Protein AF-A0A3D3JWG2-F1 (afdb_monomer_lite)

Foldseek 3Di:
DDDDDDDDDPPPDDDPVVVVVVVLVVVLVVLCPDPLNVVLVVCVVVVVLVSSLVSLVVSCVVRVLNLVSLQSNLCSCVPPVVPLVSNLVSLVVNLPHPDHDPNVVSVVVNVVSVVVVVVVVCVVPPHPPPPPPPPPPPPDDPDDPPDPPPFPWDKDFDAPPDALLNVCCVPVVGSVCSVVQCVQCVVVPVDRRDDDGRDITTDGDDDDD

Structure (mmCIF, N/CA/C/O backbone):
data_AF-A0A3D3JWG2-F1
#
_entry.id   AF-A0A3D3JWG2-F1
#
loop_
_atom_site.group_PDB
_atom_site.id
_atom_site.type_symbol
_atom_site.label_atom_id
_atom_site.label_alt_id
_atom_site.label_comp_id
_atom_site.label_asym_id
_atom_site.label_entity_id
_atom_site.label_seq_id
_atom_site.pdbx_PDB_ins_code
_atom_site.Cartn_x
_atom_site.Cartn_y
_atom_site.Cartn_z
_atom_site.occupancy
_atom_site.B_iso_or_equiv
_atom_site.auth_seq_id
_atom_site.auth_comp_id
_atom_site.auth_asym_id
_atom_site.auth_atom_id
_atom_site.pdbx_PDB_model_num
ATOM 1 N N . MET A 1 1 ? 67.128 1.083 -30.433 1.00 42.81 1 MET A N 1
ATOM 2 C CA . MET A 1 1 ? 67.430 0.529 -29.088 1.00 42.81 1 MET A CA 1
ATOM 3 C C . MET A 1 1 ? 66.899 1.544 -28.078 1.00 42.81 1 MET A C 1
ATOM 5 O O . MET A 1 1 ? 67.321 2.679 -28.170 1.00 42.81 1 MET A O 1
ATOM 9 N N . LYS A 1 2 ? 65.947 1.297 -27.179 1.00 36.75 2 LYS A N 1
ATOM 10 C CA . LYS A 1 2 ? 65.409 0.071 -26.581 1.00 36.75 2 LYS A CA 1
ATOM 11 C C . LYS A 1 2 ? 63.883 0.211 -26.446 1.00 36.75 2 LYS A C 1
ATOM 13 O O . LYS A 1 2 ? 63.381 1.277 -26.116 1.00 36.75 2 LYS A O 1
ATOM 18 N N . THR A 1 3 ? 63.193 -0.880 -26.733 1.00 41.47 3 THR A N 1
ATOM 19 C CA . THR A 1 3 ? 61.764 -1.131 -26.539 1.00 41.47 3 THR A CA 1
ATOM 20 C C . THR A 1 3 ? 61.453 -1.347 -25.057 1.00 41.47 3 THR A C 1
ATOM 22 O O . THR A 1 3 ? 62.126 -2.165 -24.428 1.00 41.47 3 THR A O 1
ATOM 25 N N . THR A 1 4 ? 60.410 -0.705 -24.527 1.00 46.31 4 THR A N 1
ATOM 26 C CA . THR A 1 4 ? 59.841 -1.057 -23.216 1.00 46.31 4 THR A CA 1
ATOM 27 C C . THR A 1 4 ? 58.396 -1.501 -23.409 1.00 46.31 4 THR A C 1
ATOM 29 O O . THR A 1 4 ? 57.561 -0.774 -23.936 1.00 46.31 4 THR A O 1
ATOM 32 N N . VAL A 1 5 ? 58.163 -2.753 -23.032 1.00 43.22 5 VAL A N 1
ATOM 33 C CA . VAL A 1 5 ? 56.943 -3.544 -23.192 1.00 43.22 5 VAL A CA 1
ATOM 34 C C . VAL A 1 5 ? 55.915 -3.124 -22.138 1.00 43.22 5 VAL A C 1
ATOM 36 O O . VAL A 1 5 ? 56.177 -3.261 -20.945 1.00 43.22 5 VAL A O 1
ATOM 39 N N . PHE A 1 6 ? 54.740 -2.653 -22.563 1.00 40.03 6 PHE A N 1
ATOM 40 C CA . PHE A 1 6 ? 53.582 -2.474 -21.684 1.00 40.03 6 PHE A CA 1
ATOM 41 C C . PHE A 1 6 ? 52.935 -3.849 -21.472 1.00 40.03 6 PHE A C 1
ATOM 43 O O . PHE A 1 6 ? 52.306 -4.403 -22.374 1.00 40.03 6 PHE A O 1
ATOM 50 N N . ARG A 1 7 ? 53.155 -4.453 -20.300 1.00 45.00 7 ARG A N 1
ATOM 51 C CA . ARG A 1 7 ? 52.468 -5.687 -19.909 1.00 45.00 7 ARG A CA 1
ATOM 52 C C . ARG A 1 7 ? 51.029 -5.350 -19.537 1.00 45.00 7 ARG A C 1
ATOM 54 O O . ARG A 1 7 ? 50.778 -4.717 -18.517 1.00 45.00 7 ARG A O 1
ATOM 61 N N . ALA A 1 8 ? 50.107 -5.803 -20.378 1.00 46.34 8 ALA A N 1
ATOM 62 C CA . ALA A 1 8 ? 48.692 -5.897 -20.080 1.00 46.34 8 ALA A CA 1
ATOM 63 C C . ALA A 1 8 ? 48.478 -6.753 -18.820 1.00 46.34 8 ALA A C 1
ATOM 65 O O . ALA A 1 8 ? 48.770 -7.948 -18.823 1.00 46.34 8 ALA A O 1
ATOM 66 N N . PHE A 1 9 ? 47.953 -6.147 -17.756 1.00 42.47 9 PHE A N 1
ATOM 67 C CA . PHE A 1 9 ? 47.277 -6.878 -16.690 1.00 42.47 9 PHE A CA 1
ATOM 68 C C . PHE A 1 9 ? 45.780 -6.849 -16.997 1.00 42.47 9 PHE A C 1
ATOM 70 O O . PHE A 1 9 ? 45.074 -5.891 -16.704 1.00 42.47 9 PHE A O 1
ATOM 77 N N . CYS A 1 10 ? 45.319 -7.909 -17.658 1.00 43.12 10 CYS A N 1
ATOM 78 C CA . CYS A 1 10 ? 43.908 -8.235 -17.796 1.00 43.12 10 CYS A CA 1
ATOM 79 C C . CYS A 1 10 ? 43.434 -8.807 -16.452 1.00 43.12 10 CYS A C 1
ATOM 81 O O . CYS A 1 10 ? 43.497 -10.013 -16.229 1.00 43.12 10 CYS A O 1
ATOM 83 N N . THR A 1 11 ? 42.980 -7.957 -15.533 1.00 49.09 11 THR A N 1
ATOM 84 C CA . THR A 1 11 ? 42.168 -8.407 -14.395 1.00 49.09 11 THR A CA 1
ATOM 85 C C . THR A 1 11 ? 40.720 -8.512 -14.859 1.00 49.09 11 THR A C 1
ATOM 87 O O . THR A 1 11 ? 39.886 -7.651 -14.590 1.00 49.09 11 THR A O 1
ATOM 90 N N . VAL A 1 12 ? 40.429 -9.570 -15.612 1.00 53.53 12 VAL A N 1
ATOM 91 C CA . VAL A 1 12 ? 39.061 -10.031 -15.855 1.00 53.53 12 VAL A CA 1
ATOM 92 C C . VAL A 1 12 ? 38.595 -10.704 -14.569 1.00 53.53 12 VAL A C 1
ATOM 94 O O . VAL A 1 12 ? 38.845 -11.887 -14.381 1.00 53.53 12 VAL A O 1
ATOM 97 N N . SER A 1 13 ? 38.011 -9.944 -13.641 1.00 54.69 13 SER A N 1
ATOM 98 C CA . SER A 1 13 ? 37.234 -10.461 -12.498 1.00 54.69 13 SER A CA 1
ATOM 99 C C . SER A 1 13 ? 36.530 -9.310 -11.769 1.00 54.69 13 SER A C 1
ATOM 101 O O . SER A 1 13 ? 36.900 -8.983 -10.649 1.00 54.69 13 SER A O 1
ATOM 103 N N . LEU A 1 14 ? 35.556 -8.650 -12.416 1.00 50.97 14 LEU A N 1
ATOM 104 C CA . LEU A 1 14 ? 34.582 -7.765 -11.740 1.00 50.97 14 LEU A CA 1
ATOM 105 C C . LEU A 1 14 ? 33.397 -7.354 -12.644 1.00 50.97 14 LEU A C 1
ATOM 107 O O . LEU A 1 14 ? 32.930 -6.226 -12.591 1.00 50.97 14 LEU A O 1
ATOM 111 N N . PHE A 1 15 ? 32.889 -8.262 -13.489 1.00 47.59 15 PHE A N 1
ATOM 112 C CA . PHE A 1 15 ? 31.729 -7.973 -14.358 1.00 47.59 15 PHE A CA 1
ATOM 113 C C . PHE A 1 15 ? 30.439 -8.724 -13.994 1.00 47.59 15 PHE A C 1
ATOM 115 O O . PHE A 1 15 ? 29.443 -8.565 -14.689 1.00 47.59 15 PHE A O 1
ATOM 122 N N . LEU A 1 16 ? 30.401 -9.495 -12.898 1.00 45.12 16 LEU A N 1
ATOM 123 C CA . LEU A 1 16 ? 29.157 -10.161 -12.473 1.00 45.12 16 LEU A CA 1
ATOM 124 C C . LEU A 1 16 ? 28.314 -9.355 -11.472 1.00 45.12 16 LEU A C 1
ATOM 126 O O . LEU A 1 16 ? 27.118 -9.605 -11.367 1.00 45.12 16 LEU A O 1
ATOM 130 N N . SER A 1 17 ? 28.876 -8.361 -10.777 1.00 46.03 17 SER A N 1
ATOM 131 C CA . SER A 1 17 ? 28.089 -7.481 -9.895 1.00 46.03 17 SER A CA 1
ATOM 132 C C . SER A 1 17 ? 27.452 -6.305 -10.641 1.00 46.03 17 SER A C 1
ATOM 134 O O . SER A 1 17 ? 26.380 -5.846 -10.255 1.00 46.03 17 SER A O 1
ATOM 136 N N . TRP A 1 18 ? 28.068 -5.836 -11.732 1.00 42.97 18 TRP A N 1
ATOM 137 C CA . TRP A 1 18 ? 27.546 -4.695 -12.487 1.00 42.97 18 TRP A CA 1
ATOM 138 C C . TRP A 1 18 ? 26.359 -5.073 -13.370 1.00 42.97 18 TRP A C 1
ATOM 140 O O . TRP A 1 18 ? 25.410 -4.305 -13.444 1.00 42.97 18 TRP A O 1
ATOM 150 N N . ALA A 1 19 ? 26.363 -6.287 -13.931 1.00 45.66 19 ALA A N 1
ATOM 151 C CA . ALA A 1 19 ? 25.243 -6.810 -14.706 1.00 45.66 19 ALA A CA 1
ATOM 152 C C . ALA A 1 19 ? 23.965 -6.913 -13.862 1.00 45.66 19 ALA A C 1
ATOM 154 O O . ALA A 1 19 ? 22.908 -6.509 -14.319 1.00 45.66 19 ALA A O 1
ATOM 155 N N . CYS A 1 20 ? 24.066 -7.379 -12.612 1.00 50.69 20 CYS A N 1
ATOM 156 C CA . CYS A 1 20 ? 22.910 -7.516 -11.724 1.00 50.69 20 CYS A CA 1
ATOM 157 C C . CYS A 1 20 ? 22.375 -6.150 -11.254 1.00 50.69 20 CYS A C 1
ATOM 159 O O . CYS A 1 20 ? 21.165 -5.965 -11.149 1.00 50.69 20 CYS A O 1
ATOM 161 N N . ASN A 1 21 ? 23.267 -5.175 -11.023 1.00 49.91 21 ASN A N 1
ATOM 162 C CA . ASN A 1 21 ? 22.866 -3.823 -10.630 1.00 49.91 21 ASN A CA 1
ATOM 163 C C . ASN A 1 21 ? 22.231 -3.051 -11.802 1.00 49.91 21 ASN A C 1
ATOM 165 O O . ASN A 1 21 ? 21.197 -2.421 -11.619 1.00 49.91 21 ASN A O 1
ATOM 169 N N . SER A 1 22 ? 22.788 -3.162 -13.017 1.00 58.69 22 SER A N 1
ATOM 170 C CA . SER A 1 22 ? 22.209 -2.544 -14.217 1.00 58.69 22 SER A CA 1
ATOM 171 C C . SER A 1 22 ? 20.868 -3.165 -14.612 1.00 58.69 22 SER A C 1
ATOM 173 O O . SER A 1 22 ? 19.976 -2.443 -15.050 1.00 58.69 22 SER A O 1
ATOM 175 N N . ASP A 1 23 ? 20.706 -4.484 -14.435 1.00 58.12 23 ASP A N 1
ATOM 176 C CA . ASP A 1 23 ? 19.438 -5.173 -14.711 1.00 58.12 23 ASP A CA 1
ATOM 177 C C . ASP A 1 23 ? 18.350 -4.756 -13.714 1.00 58.12 23 ASP A C 1
ATOM 179 O O . ASP A 1 23 ? 17.212 -4.534 -14.114 1.00 58.12 23 ASP A O 1
ATOM 183 N N . ARG A 1 24 ? 18.689 -4.598 -12.422 1.00 57.12 24 ARG A N 1
ATOM 184 C CA . ARG A 1 24 ? 17.745 -4.105 -11.402 1.00 57.12 24 ARG A CA 1
ATOM 185 C C . ARG A 1 24 ? 17.259 -2.697 -11.708 1.00 57.12 24 ARG A C 1
ATOM 187 O O . ARG A 1 24 ? 16.054 -2.491 -11.758 1.00 57.12 24 ARG A O 1
ATOM 194 N N . THR A 1 25 ? 18.175 -1.766 -11.977 1.00 60.53 25 THR A N 1
ATOM 195 C CA . THR A 1 25 ? 17.811 -0.380 -12.317 1.00 60.53 25 THR A CA 1
ATOM 196 C C . THR A 1 25 ? 17.016 -0.287 -13.619 1.00 60.53 25 THR A C 1
ATOM 198 O O . THR A 1 25 ? 16.172 0.588 -13.769 1.00 60.53 25 THR A O 1
ATOM 201 N N . ALA A 1 26 ? 17.264 -1.192 -14.571 1.00 59.56 26 ALA A N 1
ATOM 202 C CA . ALA A 1 26 ? 16.505 -1.247 -15.817 1.00 59.56 26 ALA A CA 1
ATOM 203 C C . ALA A 1 26 ? 15.092 -1.822 -15.614 1.00 59.56 26 ALA A C 1
ATOM 205 O O . ALA A 1 26 ? 14.158 -1.390 -16.288 1.00 59.56 26 ALA A O 1
ATOM 206 N N . ARG A 1 27 ? 14.916 -2.777 -14.687 1.00 58.97 27 ARG A N 1
ATOM 207 C CA . ARG A 1 27 ? 13.597 -3.326 -14.328 1.00 58.97 27 ARG A CA 1
ATOM 208 C C . ARG A 1 27 ? 12.734 -2.309 -13.585 1.00 58.97 27 ARG A C 1
ATOM 210 O O . ARG A 1 27 ? 11.576 -2.157 -13.954 1.00 58.97 27 ARG A O 1
ATOM 217 N N . THR A 1 28 ? 13.285 -1.583 -12.609 1.00 61.78 28 THR A N 1
ATOM 218 C CA . THR A 1 28 ? 12.543 -0.520 -11.903 1.00 61.78 28 THR A CA 1
ATOM 219 C C . THR A 1 28 ? 12.131 0.599 -12.853 1.00 61.78 28 THR A C 1
ATOM 221 O O . THR A 1 28 ? 10.949 0.918 -12.917 1.00 61.78 28 THR A O 1
ATOM 224 N N . ALA A 1 29 ? 13.054 1.081 -13.694 1.00 61.16 29 ALA A N 1
ATOM 225 C CA . ALA A 1 29 ? 12.743 2.085 -14.713 1.00 61.16 29 ALA A CA 1
ATOM 226 C C . ALA A 1 29 ? 11.612 1.627 -15.653 1.00 61.16 29 ALA A C 1
ATOM 228 O O . ALA A 1 29 ? 10.678 2.373 -15.919 1.00 61.16 29 ALA A O 1
ATOM 229 N N . ARG A 1 30 ? 11.628 0.359 -16.089 1.00 62.56 30 ARG A N 1
ATOM 230 C CA . ARG A 1 30 ? 10.564 -0.191 -16.941 1.00 62.56 30 ARG A CA 1
ATOM 231 C C . ARG A 1 30 ? 9.210 -0.305 -16.227 1.00 62.56 30 ARG A C 1
ATOM 233 O O . ARG A 1 30 ? 8.180 -0.156 -16.877 1.00 62.56 30 ARG A O 1
ATOM 240 N N . ASN A 1 31 ? 9.197 -0.586 -14.924 1.00 64.19 31 ASN A N 1
ATOM 241 C CA . ASN A 1 31 ? 7.963 -0.649 -14.130 1.00 64.19 31 ASN A CA 1
ATOM 242 C C . ASN A 1 31 ? 7.373 0.749 -13.872 1.00 64.19 31 ASN A C 1
ATOM 244 O O . ASN A 1 31 ? 6.161 0.878 -13.685 1.00 64.19 31 ASN A O 1
ATOM 248 N N . GLU A 1 32 ? 8.226 1.775 -13.875 1.00 70.50 32 GLU A N 1
ATOM 249 C CA . GLU A 1 32 ? 7.891 3.192 -13.697 1.00 70.50 32 GLU A CA 1
ATOM 250 C C . GLU A 1 32 ? 7.503 3.891 -15.015 1.00 70.50 32 GLU A C 1
ATOM 252 O O . GLU A 1 32 ? 6.794 4.896 -14.979 1.00 70.50 32 GLU A O 1
ATOM 257 N N . ASP A 1 33 ? 7.868 3.321 -16.172 1.00 75.38 33 ASP A N 1
ATOM 258 C CA . ASP A 1 33 ? 7.469 3.750 -17.525 1.00 75.38 33 ASP A CA 1
ATOM 259 C C . ASP A 1 33 ? 5.981 3.442 -17.826 1.00 75.38 33 ASP A C 1
ATOM 261 O O . ASP A 1 33 ? 5.619 2.811 -18.825 1.00 75.38 33 ASP A O 1
ATOM 265 N N . ASN A 1 34 ? 5.083 3.881 -16.944 1.00 79.12 34 ASN A N 1
ATOM 266 C CA . ASN A 1 34 ? 3.638 3.733 -17.069 1.00 79.12 34 ASN A CA 1
ATOM 267 C C . ASN A 1 34 ? 2.967 5.113 -17.160 1.00 79.12 34 ASN A C 1
ATOM 269 O O . ASN A 1 34 ? 3.221 5.994 -16.340 1.00 79.12 34 ASN A O 1
ATOM 273 N N . ALA A 1 35 ? 2.054 5.291 -18.122 1.00 86.81 35 ALA A N 1
ATOM 274 C CA . ALA A 1 35 ? 1.305 6.536 -18.313 1.00 86.81 35 ALA A CA 1
ATOM 275 C C . ALA A 1 35 ? 0.578 7.003 -17.038 1.00 86.81 35 ALA A C 1
ATOM 277 O O . ALA A 1 35 ? 0.498 8.202 -16.776 1.00 86.81 35 ALA A O 1
ATOM 278 N N . TYR A 1 36 ? 0.095 6.065 -16.218 1.00 90.06 36 TYR A N 1
ATOM 279 C CA . TYR A 1 36 ? -0.564 6.380 -14.951 1.00 90.06 36 TYR A CA 1
ATOM 280 C C . TYR A 1 36 ? 0.405 6.905 -13.886 1.00 90.06 36 TYR A C 1
ATOM 282 O O . TYR A 1 36 ? 0.003 7.710 -13.052 1.00 90.06 36 TYR A O 1
ATOM 290 N N . PHE A 1 37 ? 1.680 6.503 -13.928 1.00 90.12 37 PHE A N 1
ATOM 291 C CA . PHE A 1 37 ? 2.703 7.041 -13.033 1.00 90.12 37 PHE A CA 1
ATOM 292 C C . PHE A 1 37 ? 2.965 8.517 -13.348 1.00 90.12 37 PHE A C 1
ATOM 294 O O . PHE A 1 37 ? 2.914 9.360 -12.456 1.00 90.12 37 PHE A O 1
ATOM 301 N N . THR A 1 38 ? 3.165 8.852 -14.628 1.00 89.44 38 THR A N 1
ATOM 302 C CA . THR A 1 38 ? 3.314 10.248 -15.072 1.00 89.44 38 THR A CA 1
ATOM 303 C C . THR A 1 38 ? 2.086 11.078 -14.709 1.00 89.44 38 THR A C 1
ATOM 305 O O . THR A 1 38 ? 2.220 12.147 -14.122 1.00 89.44 38 THR A O 1
ATOM 308 N N . GLN A 1 39 ? 0.888 10.551 -14.972 1.00 91.88 39 GLN A N 1
ATOM 309 C CA . GLN A 1 39 ? -0.366 11.213 -14.618 1.00 91.88 39 GLN A CA 1
ATOM 310 C C . GLN A 1 39 ? -0.481 11.476 -13.107 1.00 91.88 39 GLN A C 1
ATOM 312 O O . GLN A 1 39 ? -0.942 12.538 -12.692 1.00 91.88 39 GLN A O 1
ATOM 317 N N . ALA A 1 40 ? -0.064 10.526 -12.270 1.00 93.31 40 ALA A N 1
ATOM 318 C CA . ALA A 1 40 ? -0.088 10.699 -10.825 1.00 93.31 40 ALA A CA 1
ATOM 319 C C . ALA A 1 40 ? 0.841 11.831 -10.368 1.00 93.31 40 ALA A C 1
ATOM 321 O O . ALA A 1 40 ? 0.431 12.665 -9.560 1.00 93.31 40 ALA A O 1
ATOM 322 N N . VAL A 1 41 ? 2.048 11.909 -10.935 1.00 92.06 41 VAL A N 1
ATOM 323 C CA . VAL A 1 41 ? 3.003 12.994 -10.666 1.00 92.06 41 VAL A CA 1
ATOM 324 C C . VAL A 1 41 ? 2.440 14.349 -11.109 1.00 92.06 41 VAL A C 1
ATOM 326 O O . VAL A 1 41 ? 2.503 15.309 -10.345 1.00 92.06 41 VAL A O 1
ATOM 329 N N . GLU A 1 42 ? 1.800 14.431 -12.279 1.00 93.75 42 GLU A N 1
ATOM 330 C CA . GLU A 1 42 ? 1.123 15.657 -12.733 1.00 93.75 42 GLU A CA 1
ATOM 331 C C . GLU A 1 42 ? 0.025 16.102 -11.753 1.00 93.75 42 GLU A C 1
ATOM 333 O O . GLU A 1 42 ? -0.107 17.291 -11.445 1.00 93.75 42 GLU A O 1
ATOM 338 N N . PHE A 1 43 ? -0.753 15.158 -11.214 1.00 96.50 43 PHE A N 1
ATOM 339 C CA . PHE A 1 43 ? -1.740 15.463 -10.181 1.00 96.50 43 PHE A CA 1
ATOM 340 C C . PHE A 1 43 ? -1.096 15.922 -8.867 1.00 96.50 43 PHE A C 1
ATOM 342 O O . PHE A 1 43 ? -1.645 16.811 -8.213 1.00 96.50 43 PHE A O 1
ATOM 349 N N . GLN A 1 44 ? 0.069 15.387 -8.483 1.00 94.06 44 GLN A N 1
ATOM 350 C CA . GLN A 1 44 ? 0.821 15.872 -7.317 1.00 94.06 44 GLN A CA 1
ATOM 351 C C . GLN A 1 44 ? 1.290 17.316 -7.503 1.00 94.06 44 GLN A C 1
ATOM 353 O O . GLN A 1 44 ? 1.125 18.126 -6.591 1.00 94.06 44 GLN A O 1
ATOM 358 N N . GLU A 1 45 ? 1.816 17.665 -8.680 1.00 94.50 45 GLU A N 1
ATOM 359 C CA . GLU A 1 45 ? 2.223 19.040 -9.004 1.00 94.50 45 GLU A CA 1
ATOM 360 C C . GLU A 1 45 ? 1.041 20.016 -8.931 1.00 94.50 45 GLU A C 1
ATOM 362 O O . GLU A 1 45 ? 1.177 21.149 -8.463 1.00 94.50 45 GLU A O 1
ATOM 367 N N . GLN A 1 46 ? -0.148 19.551 -9.320 1.00 97.12 46 GLN A N 1
ATOM 368 C CA . GLN A 1 46 ? -1.405 20.293 -9.209 1.00 97.12 46 GLN A CA 1
ATOM 369 C C . GLN A 1 46 ? -2.020 20.256 -7.799 1.00 97.12 46 GLN A C 1
ATOM 371 O O . GLN A 1 46 ? -3.102 20.807 -7.592 1.00 97.12 46 GLN A O 1
ATOM 376 N N . GLN A 1 47 ? -1.358 19.618 -6.825 1.00 96.31 47 GLN A N 1
ATOM 377 C CA . GLN A 1 47 ? -1.839 19.409 -5.451 1.00 96.31 47 GLN A CA 1
ATOM 378 C C . GLN A 1 47 ? -3.175 18.650 -5.370 1.00 96.31 47 GLN A C 1
ATOM 380 O O . GLN A 1 47 ? -3.898 18.713 -4.373 1.00 96.31 47 GLN A O 1
ATOM 385 N N . GLN A 1 48 ? -3.517 17.900 -6.416 1.00 96.00 48 GLN A N 1
ATOM 386 C CA . GLN A 1 48 ? -4.701 17.052 -6.485 1.00 96.00 48 GLN A CA 1
ATOM 387 C C . GLN A 1 48 ? -4.385 15.675 -5.893 1.00 96.00 48 GL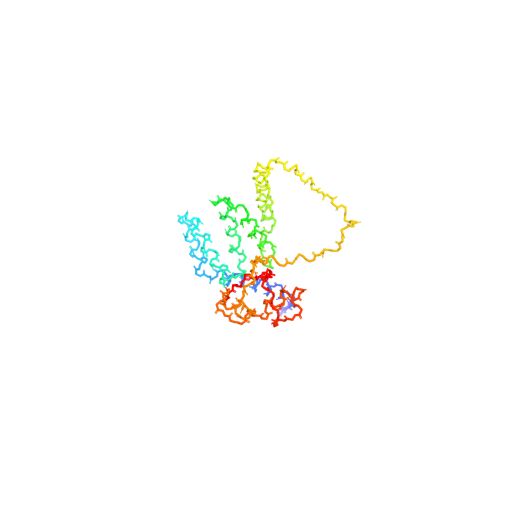N A C 1
ATOM 389 O O . GLN A 1 48 ? -4.386 14.660 -6.583 1.00 96.00 48 GLN A O 1
ATOM 394 N N . TYR A 1 49 ? -4.111 15.630 -4.587 1.00 96.56 49 TYR A N 1
ATOM 395 C CA . TYR A 1 49 ? -3.568 14.439 -3.920 1.00 96.56 49 TYR A CA 1
ATOM 396 C C . TYR A 1 49 ? -4.471 13.200 -3.992 1.00 96.56 49 TYR A C 1
ATOM 398 O O . TYR A 1 49 ? -3.971 12.084 -4.096 1.00 96.56 49 TYR A O 1
ATOM 406 N N . ALA A 1 50 ? -5.796 13.379 -3.976 1.00 94.50 50 ALA A N 1
ATOM 407 C CA . ALA A 1 50 ? -6.733 12.265 -4.128 1.00 94.50 50 ALA A CA 1
ATOM 408 C C . ALA A 1 50 ? -6.665 11.657 -5.541 1.00 94.50 50 ALA A C 1
ATOM 410 O O . ALA A 1 50 ? -6.557 10.443 -5.680 1.00 94.50 50 ALA A O 1
ATOM 411 N N . ALA A 1 51 ? -6.642 12.504 -6.576 1.00 92.25 51 ALA A N 1
ATOM 412 C CA . ALA A 1 51 ? -6.502 12.063 -7.963 1.00 92.25 51 ALA A CA 1
ATOM 413 C C . ALA A 1 51 ? -5.119 11.444 -8.226 1.00 92.25 51 ALA A C 1
ATOM 415 O O . ALA A 1 51 ? -5.013 10.440 -8.927 1.00 92.25 51 ALA A O 1
ATOM 416 N N . ALA A 1 52 ? -4.065 11.989 -7.610 1.00 97.19 52 ALA A N 1
ATOM 417 C CA . ALA A 1 52 ? -2.729 11.403 -7.653 1.00 97.19 52 ALA A CA 1
ATOM 418 C C . ALA A 1 52 ? -2.712 9.987 -7.062 1.00 97.19 52 ALA A C 1
ATOM 420 O O . ALA A 1 52 ? -2.148 9.074 -7.662 1.00 97.19 52 ALA A O 1
ATOM 421 N N . ALA A 1 53 ? -3.370 9.780 -5.916 1.00 95.44 53 ALA A N 1
ATOM 422 C CA . ALA A 1 53 ? -3.476 8.458 -5.314 1.00 95.44 53 ALA A CA 1
ATOM 423 C C . ALA A 1 53 ? -4.243 7.477 -6.219 1.00 95.44 53 ALA A C 1
ATOM 425 O O . ALA A 1 53 ? -3.779 6.360 -6.428 1.00 95.44 53 ALA A O 1
ATOM 426 N N . GLU A 1 54 ? -5.361 7.885 -6.824 1.00 93.38 54 GLU A N 1
ATOM 427 C CA . GLU A 1 54 ? -6.081 7.040 -7.791 1.00 93.38 54 GLU A CA 1
ATOM 428 C C . GLU A 1 54 ? -5.208 6.674 -9.002 1.00 93.38 54 GLU A C 1
ATOM 430 O O . GLU A 1 54 ? -5.169 5.517 -9.421 1.00 93.38 54 GLU A O 1
ATOM 435 N N . ALA A 1 55 ? -4.453 7.630 -9.542 1.00 91.31 55 ALA A N 1
ATOM 436 C CA . ALA A 1 55 ? -3.560 7.382 -10.667 1.00 91.31 55 ALA A CA 1
ATOM 437 C C . ALA A 1 55 ? -2.412 6.423 -10.297 1.00 91.31 55 ALA A C 1
ATOM 439 O O . ALA A 1 55 ? -2.127 5.496 -11.054 1.00 91.31 55 ALA A O 1
ATOM 440 N N . PHE A 1 56 ? -1.807 6.540 -9.112 1.00 95.50 56 PHE A N 1
ATOM 441 C CA . PHE A 1 56 ? -0.822 5.549 -8.663 1.00 95.50 56 PHE A CA 1
ATOM 442 C C . PHE A 1 56 ? -1.440 4.172 -8.388 1.00 95.50 56 PHE A C 1
ATOM 444 O O . PHE A 1 56 ? -0.803 3.157 -8.664 1.00 95.50 56 PHE A O 1
ATOM 451 N N . GLN A 1 57 ? -2.678 4.098 -7.893 1.00 94.12 57 GLN A N 1
ATOM 452 C CA . GLN A 1 57 ? -3.386 2.819 -7.769 1.00 94.12 57 GLN A CA 1
ATOM 453 C C . GLN A 1 57 ? -3.605 2.170 -9.140 1.00 94.12 57 GLN A C 1
ATOM 455 O O . GLN A 1 57 ? -3.390 0.969 -9.295 1.00 94.12 57 GLN A O 1
ATOM 460 N N . LEU A 1 58 ? -3.978 2.959 -10.153 1.00 89.00 58 LEU A N 1
ATOM 461 C CA . LEU A 1 58 ? -4.050 2.480 -11.533 1.00 89.00 58 LEU A CA 1
ATOM 462 C C . LEU A 1 58 ? -2.673 2.036 -12.034 1.00 89.00 58 LEU A C 1
ATOM 464 O O . LEU A 1 58 ? -2.578 0.981 -12.654 1.00 89.00 58 LEU A O 1
ATOM 468 N N . CYS A 1 59 ? -1.600 2.764 -11.714 1.00 88.69 59 CYS A N 1
ATOM 469 C CA . CYS A 1 59 ? -0.238 2.333 -12.024 1.00 88.69 59 CYS A CA 1
ATOM 470 C C . CYS A 1 59 ? 0.051 0.939 -11.452 1.00 88.69 59 CYS A C 1
ATOM 472 O O . CYS A 1 59 ? 0.501 0.075 -12.196 1.00 88.69 59 CYS A O 1
ATOM 474 N N . LEU A 1 60 ? -0.270 0.685 -10.180 1.00 90.19 60 LEU A N 1
ATOM 475 C CA . LEU A 1 60 ? -0.085 -0.631 -9.557 1.00 90.19 60 LEU A CA 1
ATOM 476 C C . LEU A 1 60 ? -0.981 -1.718 -10.158 1.00 90.19 60 LEU A C 1
ATOM 478 O O . LEU A 1 60 ? -0.586 -2.877 -10.200 1.00 90.19 60 LEU A O 1
ATOM 482 N N . ARG A 1 61 ? -2.161 -1.366 -10.677 1.00 89.88 61 ARG A N 1
ATOM 483 C CA . ARG A 1 61 ? -3.025 -2.327 -11.375 1.00 89.88 61 ARG A CA 1
ATOM 484 C C . ARG A 1 61 ? -2.380 -2.874 -12.651 1.00 89.88 61 ARG A C 1
ATOM 486 O O . ARG A 1 61 ? -2.587 -4.035 -12.979 1.00 89.88 61 ARG A O 1
ATOM 493 N N . TYR A 1 62 ? -1.628 -2.048 -13.375 1.00 85.81 62 TYR A N 1
ATOM 494 C CA . TYR A 1 62 ? -0.958 -2.456 -14.618 1.00 85.81 62 TYR A CA 1
ATOM 495 C C . TYR A 1 62 ? 0.508 -2.865 -14.411 1.00 85.81 62 TYR A C 1
ATOM 497 O O . TYR A 1 62 ? 1.038 -3.655 -15.188 1.00 85.81 62 TYR A O 1
ATOM 505 N N . SER A 1 63 ? 1.145 -2.340 -13.366 1.00 86.94 63 SER A N 1
ATOM 506 C CA . SER A 1 63 ? 2.534 -2.582 -12.977 1.00 86.94 63 SER A CA 1
ATOM 507 C C . SER A 1 63 ? 2.593 -2.916 -11.475 1.00 86.94 63 SER A C 1
ATOM 509 O O . SER A 1 63 ? 3.055 -2.085 -10.686 1.00 86.94 63 SER A O 1
ATOM 511 N N . PRO A 1 64 ? 2.134 -4.110 -11.048 1.00 86.75 64 PRO A N 1
ATOM 512 C CA . PRO A 1 64 ? 2.036 -4.470 -9.626 1.00 86.75 64 PRO A CA 1
ATOM 513 C C . PRO A 1 64 ? 3.393 -4.544 -8.918 1.00 86.75 64 PRO A C 1
ATOM 515 O O . PRO A 1 64 ? 3.470 -4.399 -7.705 1.00 86.75 64 PRO A O 1
ATOM 518 N N . GLU A 1 65 ? 4.479 -4.711 -9.673 1.00 84.94 65 GLU A N 1
ATOM 519 C CA . GLU A 1 65 ? 5.851 -4.736 -9.155 1.00 84.94 65 GLU A CA 1
ATOM 520 C C . GLU A 1 65 ? 6.478 -3.334 -9.010 1.00 84.94 65 GLU A C 1
ATOM 522 O O . GLU A 1 65 ? 7.679 -3.209 -8.758 1.00 84.94 65 GLU A O 1
ATOM 527 N N . SER A 1 66 ? 5.714 -2.255 -9.217 1.00 89.00 66 SER A N 1
ATOM 528 C CA . SER A 1 66 ? 6.235 -0.891 -9.086 1.00 89.00 66 SER A CA 1
ATOM 529 C C . SER A 1 66 ? 6.417 -0.512 -7.616 1.00 89.00 66 SER A C 1
ATOM 531 O O . SER A 1 66 ? 5.509 -0.019 -6.944 1.00 89.00 66 SER A O 1
ATOM 533 N N . THR A 1 67 ? 7.632 -0.707 -7.109 1.00 90.00 67 THR A N 1
ATOM 534 C CA . THR A 1 67 ? 7.993 -0.361 -5.729 1.00 90.00 67 THR A CA 1
ATOM 535 C C . THR A 1 67 ? 7.894 1.144 -5.493 1.00 90.00 67 THR A C 1
ATOM 537 O O . THR A 1 67 ? 7.366 1.581 -4.470 1.00 90.00 67 THR A O 1
ATOM 540 N N . LEU A 1 68 ? 8.281 1.964 -6.472 1.00 90.44 68 LEU A N 1
ATOM 541 C CA . LEU A 1 68 ? 8.163 3.415 -6.371 1.00 90.44 68 LEU A CA 1
ATOM 542 C C . LEU A 1 68 ? 6.703 3.885 -6.272 1.00 90.44 68 LEU A C 1
ATOM 544 O O . LEU A 1 68 ? 6.423 4.792 -5.491 1.00 90.44 68 LEU A O 1
ATOM 548 N N . ALA A 1 69 ? 5.764 3.260 -6.992 1.00 92.38 69 ALA A N 1
ATOM 549 C CA . ALA A 1 69 ? 4.345 3.599 -6.873 1.00 92.38 69 ALA A CA 1
ATOM 550 C C . ALA A 1 69 ? 3.795 3.271 -5.474 1.00 92.38 69 ALA A C 1
ATOM 552 O O . ALA A 1 69 ? 3.037 4.069 -4.919 1.00 92.38 69 ALA A O 1
ATOM 553 N N . HIS A 1 70 ? 4.230 2.161 -4.860 1.00 94.81 70 HIS A N 1
ATOM 554 C CA . HIS A 1 70 ? 3.938 1.896 -3.449 1.00 94.81 70 HIS A CA 1
ATOM 555 C C . HIS A 1 70 ? 4.498 3.006 -2.547 1.00 94.81 70 HIS A C 1
ATOM 557 O O . HIS A 1 70 ? 3.755 3.565 -1.744 1.00 94.81 70 HIS A O 1
ATOM 563 N N . LEU A 1 71 ? 5.766 3.396 -2.706 1.00 94.88 71 LEU A N 1
ATOM 564 C CA . LEU A 1 71 ? 6.358 4.447 -1.873 1.00 94.88 71 LEU A CA 1
ATOM 565 C C . LEU A 1 71 ? 5.634 5.798 -2.016 1.00 94.88 71 LEU A C 1
ATOM 567 O O . LEU A 1 71 ? 5.351 6.454 -1.014 1.00 94.88 71 LEU A O 1
ATOM 571 N N . GLN A 1 72 ? 5.302 6.207 -3.244 1.00 95.62 72 GLN A N 1
ATOM 572 C CA . GLN A 1 72 ? 4.581 7.458 -3.507 1.00 95.62 72 GLN A CA 1
ATOM 573 C C . GLN A 1 72 ? 3.170 7.449 -2.912 1.00 95.62 72 GLN A C 1
ATOM 575 O O . GLN A 1 72 ? 2.763 8.431 -2.290 1.00 95.62 72 GLN A O 1
ATOM 580 N N . LEU A 1 73 ? 2.442 6.332 -3.025 1.00 97.12 73 LEU A N 1
ATOM 581 C CA . LEU A 1 73 ? 1.137 6.176 -2.377 1.00 97.12 73 LEU A CA 1
ATOM 582 C C . LEU A 1 73 ? 1.233 6.277 -0.862 1.00 97.12 73 LEU A C 1
ATOM 584 O O . LEU A 1 73 ? 0.398 6.938 -0.249 1.00 97.12 73 LEU A O 1
ATOM 588 N N . ALA A 1 74 ? 2.246 5.656 -0.257 1.00 97.50 74 ALA A N 1
ATOM 589 C CA . ALA A 1 74 ? 2.430 5.710 1.185 1.00 97.50 74 ALA A CA 1
ATOM 590 C C . ALA A 1 74 ? 2.612 7.152 1.683 1.00 97.50 74 ALA A C 1
ATOM 592 O O . ALA A 1 74 ? 1.905 7.578 2.598 1.00 97.50 74 ALA A O 1
ATOM 593 N N . MET A 1 75 ? 3.484 7.921 1.020 1.00 96.38 75 MET A N 1
ATOM 594 C CA . MET A 1 75 ? 3.713 9.334 1.342 1.00 96.38 75 MET A CA 1
ATOM 595 C C . MET A 1 75 ? 2.453 10.180 1.119 1.00 96.38 75 MET A C 1
ATOM 597 O O . MET A 1 75 ? 2.077 10.962 1.986 1.00 96.38 75 MET A O 1
ATOM 601 N N . LEU A 1 76 ? 1.739 9.983 0.004 1.00 97.06 76 LEU A N 1
ATOM 602 C CA . LEU A 1 76 ? 0.474 10.679 -0.262 1.00 97.06 76 LEU A CA 1
ATOM 603 C C . LEU A 1 76 ? -0.582 10.407 0.815 1.00 97.06 76 LEU A C 1
ATOM 605 O O . LEU A 1 76 ? -1.246 11.336 1.290 1.00 97.06 76 LEU A O 1
ATOM 609 N N . TYR A 1 77 ? -0.742 9.141 1.201 1.00 97.81 77 TYR A N 1
ATOM 610 C CA . TYR A 1 77 ? -1.698 8.754 2.228 1.00 97.81 77 TYR A CA 1
ATOM 611 C C . TYR A 1 77 ? -1.336 9.313 3.599 1.00 97.81 77 TYR A C 1
ATOM 613 O O . TYR A 1 77 ? -2.230 9.757 4.320 1.00 97.81 77 TYR A O 1
ATOM 621 N N . GLU A 1 78 ? -0.052 9.328 3.951 1.00 96.19 78 GLU A N 1
ATOM 622 C CA . GLU A 1 78 ? 0.405 9.841 5.238 1.00 96.19 78 GLU A CA 1
ATOM 623 C C . GLU A 1 78 ? 0.332 11.374 5.324 1.00 96.19 78 GLU A C 1
ATOM 625 O O . GLU A 1 78 ? -0.194 11.902 6.309 1.00 96.19 78 GLU A O 1
ATOM 630 N N . ASP A 1 79 ? 0.834 12.081 4.309 1.00 95.25 79 ASP A N 1
ATOM 631 C CA . ASP A 1 79 ? 1.079 13.526 4.374 1.00 95.25 79 ASP A CA 1
ATOM 632 C C . ASP A 1 79 ? -0.135 14.363 3.961 1.00 95.25 79 ASP A C 1
ATOM 634 O O . ASP A 1 79 ? -0.346 15.460 4.485 1.00 95.25 79 ASP A O 1
ATOM 638 N N . HIS A 1 80 ? -0.947 13.859 3.027 1.00 96.25 80 HIS A N 1
ATOM 639 C CA . HIS A 1 80 ? -1.994 14.662 2.393 1.00 96.25 80 HIS A CA 1
ATOM 640 C C . HIS A 1 80 ? -3.407 14.128 2.610 1.00 96.25 80 HIS A C 1
ATOM 642 O O . HIS A 1 80 ? -4.344 14.919 2.715 1.00 96.25 80 HIS A O 1
ATOM 648 N N . LEU A 1 81 ? -3.577 12.806 2.684 1.00 94.06 81 LEU A N 1
ATOM 649 C CA . LEU A 1 81 ? -4.902 12.186 2.812 1.00 94.06 81 LEU A CA 1
ATOM 650 C C . LEU A 1 81 ? -5.218 11.727 4.242 1.00 94.06 81 LEU A C 1
ATOM 652 O O . LEU A 1 81 ? -6.374 11.434 4.541 1.00 94.06 81 LEU A O 1
ATOM 656 N N . ASN A 1 82 ? -4.213 11.701 5.125 1.00 93.62 82 ASN A N 1
ATOM 657 C CA . ASN A 1 82 ? -4.315 11.248 6.514 1.00 93.62 82 ASN A CA 1
ATOM 658 C C . ASN A 1 82 ? -4.958 9.846 6.654 1.00 93.62 82 ASN A C 1
ATOM 660 O O . ASN A 1 82 ? -5.662 9.562 7.624 1.00 93.62 82 ASN A O 1
ATOM 664 N N . ASP A 1 83 ? -4.710 8.966 5.680 1.00 94.69 83 ASP A N 1
ATOM 665 C CA . ASP A 1 83 ? -5.171 7.574 5.649 1.00 94.69 83 ASP A CA 1
ATOM 666 C C . ASP A 1 83 ? -4.019 6.654 6.080 1.00 94.69 83 ASP A C 1
ATOM 668 O O . ASP A 1 83 ? -3.361 5.990 5.277 1.00 94.69 83 ASP A O 1
ATOM 672 N N . LEU A 1 84 ? -3.732 6.672 7.385 1.00 93.88 84 LEU A N 1
ATOM 673 C CA . LEU A 1 84 ? -2.614 5.928 7.973 1.00 93.88 84 LEU A CA 1
ATOM 674 C C . LEU A 1 84 ? -2.657 4.415 7.682 1.00 93.88 84 LEU A C 1
ATOM 676 O O . LEU A 1 84 ? -1.603 3.874 7.355 1.00 93.88 84 LEU A O 1
ATOM 680 N N . PRO A 1 85 ? -3.814 3.716 7.739 1.00 95.38 85 PRO A N 1
ATOM 681 C CA . PRO A 1 85 ? -3.879 2.300 7.378 1.00 95.38 85 PRO A CA 1
ATOM 682 C C . PRO A 1 85 ? -3.367 2.020 5.967 1.00 95.38 85 PRO A C 1
ATOM 684 O O . PRO A 1 85 ? -2.565 1.108 5.775 1.00 95.38 85 PRO A O 1
ATOM 687 N N . ARG A 1 86 ? -3.791 2.815 4.975 1.00 95.56 86 ARG A N 1
ATOM 688 C CA . ARG A 1 86 ? -3.306 2.637 3.603 1.00 95.56 86 ARG A CA 1
ATOM 689 C C . ARG A 1 86 ? -1.830 2.994 3.478 1.00 95.56 86 ARG A C 1
ATOM 691 O O . ARG A 1 86 ? -1.099 2.259 2.820 1.00 95.56 86 ARG A O 1
ATOM 698 N N . ALA A 1 87 ? -1.369 4.052 4.146 1.00 97.56 87 ALA A N 1
ATOM 699 C CA . ALA A 1 87 ? 0.050 4.406 4.153 1.00 97.56 87 ALA A CA 1
ATOM 700 C C . ALA A 1 87 ? 0.936 3.248 4.651 1.00 97.56 87 ALA A C 1
ATOM 702 O O . ALA A 1 87 ? 1.912 2.889 3.996 1.00 97.56 87 ALA A O 1
ATOM 703 N N . ILE A 1 88 ? 0.546 2.615 5.764 1.00 96.69 88 ILE A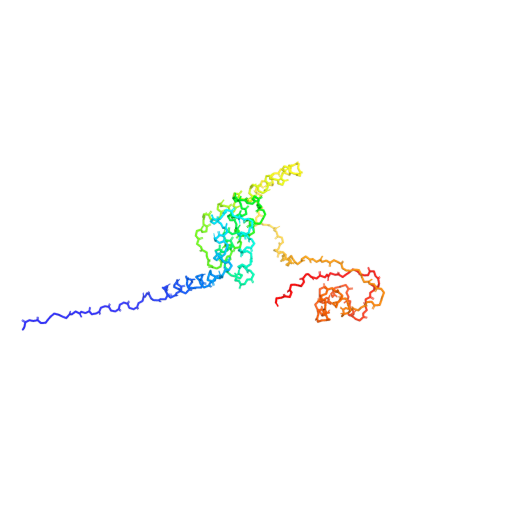 N 1
ATOM 704 C CA . ILE A 1 88 ? 1.244 1.469 6.369 1.00 96.69 88 ILE A CA 1
ATOM 705 C C . ILE A 1 88 ? 1.365 0.307 5.378 1.00 96.69 88 ILE A C 1
ATOM 707 O O . ILE A 1 88 ? 2.466 -0.199 5.168 1.00 96.69 88 ILE A O 1
ATOM 711 N N . VAL A 1 89 ? 0.263 -0.078 4.725 1.00 96.50 89 VAL A N 1
ATOM 712 C CA . VAL A 1 89 ? 0.254 -1.180 3.743 1.00 96.50 89 VAL A CA 1
ATOM 713 C C . VAL A 1 89 ? 1.240 -0.915 2.607 1.00 96.50 89 VAL A C 1
ATOM 715 O O . VAL A 1 89 ? 1.987 -1.804 2.203 1.00 96.50 89 VAL A O 1
ATOM 718 N N . HIS A 1 90 ? 1.280 0.316 2.102 1.00 96.94 90 HIS A N 1
ATOM 719 C CA . HIS A 1 90 ? 2.174 0.669 1.007 1.00 96.94 90 HIS A CA 1
ATOM 720 C C . HIS A 1 90 ? 3.646 0.771 1.439 1.00 96.94 90 HIS A C 1
ATOM 722 O O . HIS A 1 90 ? 4.518 0.341 0.684 1.00 96.94 90 HIS A O 1
ATOM 728 N N . TYR A 1 91 ? 3.944 1.242 2.655 1.00 97.06 91 TYR A N 1
ATOM 729 C CA . TYR A 1 91 ? 5.305 1.176 3.199 1.00 97.06 91 TYR A CA 1
ATOM 730 C C . TYR A 1 91 ? 5.781 -0.268 3.383 1.00 97.06 91 TYR A C 1
ATOM 732 O O . TYR A 1 91 ? 6.911 -0.588 3.022 1.00 97.06 91 TYR A O 1
ATOM 740 N N . GLN A 1 92 ? 4.923 -1.154 3.892 1.00 95.62 92 GLN A N 1
ATOM 741 C CA . GLN A 1 92 ? 5.238 -2.578 4.015 1.00 95.62 92 GLN A CA 1
ATOM 742 C C . GLN A 1 92 ? 5.481 -3.213 2.643 1.00 95.62 92 GLN A C 1
ATOM 744 O O . GLN A 1 92 ? 6.467 -3.921 2.466 1.00 95.62 92 GLN A O 1
ATOM 749 N N . ALA A 1 93 ? 4.635 -2.918 1.652 1.00 93.38 93 ALA A N 1
ATOM 750 C CA . ALA A 1 93 ? 4.823 -3.402 0.287 1.00 93.38 93 ALA A CA 1
ATOM 751 C C . ALA A 1 93 ? 6.162 -2.941 -0.317 1.00 93.38 93 ALA A C 1
ATOM 753 O O . ALA A 1 93 ? 6.840 -3.736 -0.960 1.00 93.38 93 ALA A O 1
ATOM 754 N N . TYR A 1 94 ? 6.575 -1.694 -0.063 1.00 93.25 94 TYR A N 1
ATOM 755 C CA . TYR A 1 94 ? 7.881 -1.191 -0.489 1.00 93.25 94 TYR A CA 1
ATOM 756 C C . TYR A 1 94 ? 9.047 -1.943 0.164 1.00 93.25 94 TYR A C 1
ATOM 758 O O . TYR A 1 94 ? 9.973 -2.350 -0.528 1.00 93.25 94 TYR A O 1
ATOM 766 N N . LEU A 1 95 ? 8.996 -2.141 1.485 1.00 91.69 95 LEU A N 1
ATOM 767 C CA . LEU A 1 95 ? 10.059 -2.805 2.250 1.00 91.69 95 LEU A CA 1
ATOM 768 C C . LEU A 1 95 ? 10.149 -4.314 1.979 1.00 91.69 95 LEU A C 1
ATOM 770 O O . LEU A 1 95 ? 11.211 -4.902 2.155 1.00 91.69 95 LEU A O 1
ATOM 774 N N . ASN A 1 96 ? 9.044 -4.938 1.566 1.00 91.00 96 ASN A N 1
ATOM 775 C CA . ASN A 1 96 ? 8.985 -6.362 1.236 1.00 91.00 96 ASN A CA 1
ATOM 776 C C . ASN A 1 96 ? 9.382 -6.668 -0.214 1.00 91.00 96 ASN A C 1
ATOM 778 O O . ASN A 1 96 ? 9.467 -7.840 -0.581 1.00 91.00 96 ASN A O 1
ATOM 782 N N . ALA A 1 97 ? 9.563 -5.652 -1.056 1.00 87.62 97 ALA A N 1
ATOM 783 C CA . ALA A 1 97 ? 9.921 -5.868 -2.445 1.00 87.62 97 ALA A CA 1
ATOM 784 C C . ALA A 1 97 ? 11.399 -6.256 -2.598 1.00 87.62 97 ALA A C 1
ATOM 786 O O . ALA A 1 97 ? 12.256 -5.810 -1.846 1.00 87.62 97 ALA A O 1
ATOM 787 N N . ASP A 1 98 ? 11.719 -7.042 -3.629 1.00 80.25 98 ASP A N 1
ATOM 788 C CA . ASP A 1 98 ? 13.103 -7.464 -3.905 1.00 80.25 98 ASP A CA 1
ATOM 789 C C . ASP A 1 98 ? 14.033 -6.296 -4.285 1.00 80.25 98 ASP A C 1
ATOM 791 O O . ASP A 1 98 ? 15.261 -6.401 -4.180 1.00 80.25 98 ASP A O 1
ATOM 795 N N . VAL A 1 99 ? 13.457 -5.205 -4.805 1.00 77.50 99 VAL A N 1
ATOM 796 C CA . VAL A 1 99 ? 14.190 -4.027 -5.278 1.00 77.50 99 VAL A CA 1
ATOM 797 C C . VAL A 1 99 ? 13.603 -2.756 -4.674 1.00 77.50 99 VAL A C 1
ATOM 799 O O . VAL A 1 99 ? 12.650 -2.171 -5.191 1.00 77.50 99 VAL A O 1
ATOM 802 N N . HIS A 1 100 ? 14.235 -2.296 -3.603 1.00 78.19 100 HIS A N 1
ATOM 803 C CA . HIS A 1 100 ? 13.951 -1.033 -2.938 1.00 78.19 100 HIS A CA 1
ATOM 804 C C . HIS A 1 100 ? 15.252 -0.350 -2.518 1.00 78.19 100 HIS A C 1
ATOM 806 O O . HIS A 1 100 ? 16.291 -0.984 -2.337 1.00 78.19 100 HIS A O 1
ATOM 812 N N . ASP A 1 101 ? 15.171 0.962 -2.339 1.00 80.00 101 ASP A N 1
ATOM 813 C CA . ASP A 1 101 ? 16.244 1.790 -1.804 1.00 80.00 101 ASP A CA 1
ATOM 814 C C . ASP A 1 101 ? 15.803 2.369 -0.451 1.00 80.00 101 ASP A C 1
ATOM 816 O O . ASP A 1 101 ? 14.663 2.222 -0.027 1.00 80.00 101 ASP A O 1
ATOM 820 N N . ASN A 1 102 ? 16.691 3.062 0.263 1.00 83.94 102 ASN A N 1
ATOM 821 C CA . ASN A 1 102 ? 16.314 3.864 1.439 1.00 83.94 102 ASN A CA 1
ATOM 822 C C . ASN A 1 102 ? 15.562 3.111 2.564 1.00 83.94 102 ASN A C 1
ATOM 824 O O . ASN A 1 102 ? 14.848 3.743 3.345 1.00 83.94 102 ASN A O 1
ATOM 828 N N . GLU A 1 103 ? 15.757 1.794 2.694 1.00 88.12 103 GLU A N 1
ATOM 829 C CA . GLU A 1 103 ? 15.050 0.920 3.645 1.00 88.12 103 GLU A CA 1
ATOM 830 C C . GLU A 1 103 ? 14.997 1.498 5.068 1.00 88.12 103 GLU A C 1
ATOM 832 O O . GLU A 1 103 ? 13.928 1.636 5.656 1.00 88.12 103 GLU A O 1
ATOM 837 N N . ALA A 1 104 ? 16.143 1.939 5.597 1.00 91.25 104 ALA A N 1
ATOM 838 C CA . ALA A 1 104 ? 16.241 2.484 6.951 1.00 91.25 104 ALA A CA 1
ATOM 839 C C . ALA A 1 104 ? 15.433 3.779 7.159 1.00 91.25 104 ALA A C 1
ATOM 841 O O . ALA A 1 104 ? 15.023 4.082 8.280 1.00 91.25 104 ALA A O 1
ATOM 842 N N . THR A 1 105 ? 15.237 4.572 6.105 1.00 93.50 105 THR A N 1
ATOM 843 C CA . THR A 1 105 ? 14.421 5.790 6.159 1.00 93.50 105 THR A CA 1
ATOM 844 C C . THR A 1 105 ? 12.945 5.426 6.128 1.00 93.50 105 THR A C 1
ATOM 846 O O . THR A 1 105 ? 12.187 5.889 6.979 1.00 93.50 105 THR A O 1
ATOM 849 N N . VAL A 1 106 ? 12.551 4.551 5.201 1.00 93.50 106 VAL A N 1
ATOM 850 C CA . VAL A 1 106 ? 11.156 4.130 5.045 1.00 93.50 106 VAL A CA 1
ATOM 851 C C . VAL A 1 106 ? 10.672 3.340 6.263 1.00 93.50 106 VAL A C 1
ATOM 853 O O . VAL A 1 106 ? 9.560 3.567 6.724 1.00 93.50 106 VAL A O 1
ATOM 856 N N . ALA A 1 107 ? 11.524 2.516 6.879 1.00 93.62 107 ALA A N 1
ATOM 857 C CA . ALA A 1 107 ? 11.210 1.822 8.128 1.00 93.62 107 ALA A CA 1
ATOM 858 C C . ALA A 1 107 ? 10.855 2.790 9.274 1.00 93.62 107 ALA A C 1
ATOM 860 O O . ALA A 1 107 ? 9.930 2.535 10.042 1.00 93.62 107 ALA A O 1
ATOM 861 N N . LYS A 1 108 ? 11.534 3.942 9.365 1.00 95.38 108 LYS A N 1
ATOM 862 C CA . LYS A 1 108 ? 11.197 4.980 10.356 1.00 95.38 108 LYS A CA 1
ATOM 863 C C . LYS A 1 108 ? 9.858 5.649 10.054 1.00 95.38 108 LYS A C 1
ATOM 865 O O . LYS A 1 108 ? 9.134 6.007 10.982 1.00 95.38 108 LYS A O 1
ATOM 870 N N . TRP A 1 109 ? 9.538 5.859 8.777 1.00 95.94 109 TRP A N 1
ATOM 871 C CA . TRP A 1 109 ? 8.235 6.394 8.373 1.00 95.94 109 TRP A CA 1
ATOM 872 C C . TRP A 1 109 ? 7.110 5.402 8.667 1.00 95.94 109 TRP A C 1
ATOM 874 O O . TRP A 1 109 ? 6.088 5.806 9.217 1.00 95.94 109 TRP A O 1
ATOM 884 N N . LEU A 1 110 ? 7.334 4.109 8.418 1.00 96.19 110 LEU A N 1
ATOM 885 C CA . LEU A 1 110 ? 6.415 3.037 8.790 1.00 96.19 110 LEU A CA 1
ATOM 886 C C . LEU A 1 110 ? 6.156 3.014 10.302 1.00 96.19 110 LEU A C 1
ATOM 888 O O . LEU A 1 110 ? 5.004 3.115 10.713 1.00 96.19 110 LEU A O 1
ATOM 892 N N . GLU A 1 111 ? 7.205 2.982 11.131 1.00 93.31 111 GLU A N 1
ATOM 893 C CA . GLU A 1 111 ? 7.068 2.993 12.598 1.00 93.31 111 GLU A CA 1
ATOM 894 C C . GLU A 1 111 ? 6.263 4.213 13.080 1.00 93.31 111 GLU A C 1
ATOM 896 O O .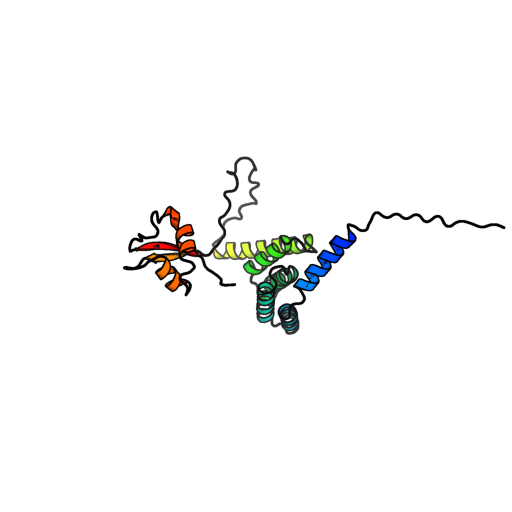 GLU A 1 111 ? 5.393 4.116 13.952 1.00 93.31 111 GLU A O 1
ATOM 901 N N . ARG A 1 112 ? 6.527 5.386 12.489 1.00 95.56 112 ARG A N 1
ATOM 902 C CA . ARG A 1 112 ? 5.782 6.618 12.772 1.00 95.56 112 ARG A CA 1
ATOM 903 C C . ARG A 1 112 ? 4.305 6.477 12.399 1.00 95.56 112 ARG A C 1
ATOM 905 O O . ARG A 1 112 ? 3.450 6.856 13.202 1.00 95.56 112 ARG A O 1
ATOM 912 N N . ALA A 1 113 ? 4.004 5.973 11.205 1.00 94.62 113 ALA A N 1
ATOM 913 C CA . ALA A 1 113 ? 2.639 5.801 10.721 1.00 94.62 113 ALA A CA 1
ATOM 914 C C . ALA A 1 113 ? 1.857 4.792 11.580 1.00 94.62 113 ALA A C 1
ATOM 916 O O . ALA A 1 113 ? 0.734 5.085 11.989 1.00 94.62 113 ALA A O 1
ATOM 917 N N . GLU A 1 114 ? 2.469 3.657 11.929 1.00 94.56 114 GLU A N 1
ATOM 918 C CA . GLU A 1 114 ? 1.894 2.630 12.808 1.00 94.56 114 GLU A CA 1
ATOM 919 C C . GLU A 1 114 ? 1.582 3.178 14.200 1.00 94.56 114 GLU A C 1
ATOM 921 O O . GLU A 1 114 ? 0.475 2.987 14.706 1.00 94.56 114 GLU A O 1
ATOM 926 N N . ARG A 1 115 ? 2.515 3.927 14.802 1.00 92.00 115 ARG A N 1
ATOM 927 C CA . ARG A 1 115 ? 2.297 4.556 16.111 1.00 92.00 115 ARG A CA 1
ATOM 928 C C . ARG A 1 115 ? 1.120 5.524 16.084 1.00 92.00 115 ARG A C 1
ATOM 930 O O . ARG A 1 115 ? 0.232 5.422 16.925 1.00 92.00 115 ARG A O 1
ATOM 937 N N . ARG A 1 116 ? 1.084 6.424 15.098 1.00 93.75 116 ARG A N 1
ATOM 938 C CA . ARG A 1 116 ? -0.027 7.375 14.931 1.00 93.75 116 ARG A CA 1
ATOM 939 C C . ARG A 1 116 ? -1.350 6.645 14.714 1.00 93.75 116 ARG A C 1
ATOM 941 O O . ARG A 1 116 ? -2.376 7.049 15.253 1.00 93.75 116 ARG A O 1
ATOM 948 N N . HIS A 1 117 ? -1.340 5.561 13.939 1.00 93.75 117 HIS A N 1
ATOM 949 C CA . HIS A 1 117 ? -2.540 4.767 13.710 1.00 93.75 117 HIS A CA 1
ATOM 950 C C . HIS A 1 117 ? -3.030 4.106 15.004 1.00 93.75 117 HIS A C 1
ATOM 952 O O . HIS A 1 117 ? -4.222 4.164 15.311 1.00 93.75 117 HIS A O 1
ATOM 958 N N . TYR A 1 118 ? -2.111 3.542 15.792 1.00 88.12 118 TYR A N 1
ATOM 959 C CA . TYR A 1 118 ? -2.409 2.967 17.099 1.00 88.12 118 TYR A CA 1
ATOM 960 C C . TYR A 1 118 ? -3.000 3.999 18.062 1.00 88.12 118 TYR A C 1
ATOM 962 O O . TYR A 1 118 ? -4.001 3.710 18.710 1.00 88.12 118 TYR A O 1
ATOM 970 N N . GLU A 1 119 ? -2.433 5.204 18.134 1.00 89.56 119 GLU A N 1
ATOM 971 C CA . GLU A 1 119 ? -2.945 6.296 18.973 1.00 89.56 119 GLU A CA 1
ATOM 972 C C . GLU A 1 119 ? -4.408 6.624 18.634 1.00 89.56 119 GLU A C 1
ATOM 974 O O . GLU A 1 119 ? -5.256 6.640 19.527 1.00 89.56 119 GLU A O 1
ATOM 979 N N . VAL A 1 120 ? -4.739 6.756 17.343 1.00 88.06 120 VAL A N 1
ATOM 980 C CA . VAL A 1 120 ? -6.120 6.988 16.876 1.00 88.06 120 VAL A CA 1
ATOM 981 C C . VAL A 1 120 ? -7.063 5.854 17.293 1.00 88.06 120 VAL A C 1
ATOM 983 O O . VAL A 1 120 ? -8.196 6.098 17.718 1.00 88.06 120 VAL A O 1
ATOM 986 N N . LEU A 1 121 ? -6.623 4.597 17.182 1.00 86.62 121 LEU A N 1
ATOM 987 C CA . LEU A 1 121 ? -7.419 3.448 17.618 1.00 86.62 121 LEU A CA 1
ATOM 988 C C . LEU A 1 121 ? -7.587 3.421 19.144 1.00 86.62 121 LEU A C 1
ATOM 990 O O . LEU A 1 121 ? -8.690 3.174 19.634 1.00 86.62 121 LEU A O 1
ATOM 994 N N . ALA A 1 122 ? -6.525 3.698 19.897 1.00 85.75 122 ALA A N 1
ATOM 995 C CA . ALA A 1 122 ? -6.542 3.717 21.354 1.00 85.75 122 ALA A CA 1
ATOM 996 C C . ALA A 1 122 ? -7.498 4.792 21.890 1.00 85.75 122 ALA A C 1
ATOM 998 O O . ALA A 1 122 ? -8.280 4.508 22.798 1.00 85.75 122 ALA A O 1
ATOM 999 N N . GLU A 1 123 ? -7.497 5.987 21.294 1.00 87.94 123 GLU A N 1
ATOM 1000 C CA . GLU A 1 123 ? -8.463 7.045 21.603 1.00 87.94 123 GLU A CA 1
ATOM 1001 C C . GLU A 1 123 ? -9.899 6.606 21.298 1.00 87.94 123 GLU A C 1
ATOM 1003 O O . GLU A 1 123 ? -10.788 6.744 22.141 1.00 87.94 123 GLU A O 1
ATOM 1008 N N . ARG A 1 124 ? -10.130 6.022 20.114 1.00 86.25 124 ARG A N 1
ATOM 1009 C CA . ARG A 1 124 ? -11.466 5.600 19.669 1.00 86.25 124 ARG A CA 1
ATOM 1010 C C . ARG A 1 124 ? -12.078 4.509 20.548 1.00 86.25 124 ARG A C 1
ATOM 1012 O O . ARG A 1 124 ? -13.290 4.507 20.753 1.00 86.25 124 ARG A O 1
ATOM 1019 N N . PHE A 1 125 ? -11.265 3.571 21.028 1.00 85.69 125 PHE A N 1
ATOM 1020 C CA . PHE A 1 125 ? -11.730 2.374 21.736 1.00 85.69 125 PHE A CA 1
ATOM 1021 C C . PHE A 1 125 ? -11.449 2.390 23.247 1.00 85.69 125 PHE A C 1
ATOM 1023 O O . PHE A 1 125 ? -11.634 1.375 23.913 1.00 85.69 125 PHE A O 1
ATOM 1030 N N . GLY A 1 126 ? -11.070 3.541 23.813 1.00 69.81 126 GLY A N 1
ATOM 1031 C CA . GLY A 1 126 ? -11.024 3.735 25.265 1.00 69.81 126 GLY A CA 1
ATOM 1032 C C . GLY A 1 126 ? -9.788 3.157 25.959 1.00 69.81 126 GLY A C 1
ATOM 1033 O O . GLY A 1 126 ? -9.877 2.748 27.114 1.00 69.81 126 GLY A O 1
ATOM 1034 N N . GLY A 1 127 ? -8.638 3.151 25.281 1.00 61.38 127 GLY A N 1
ATOM 1035 C CA . GLY A 1 127 ? -7.351 2.816 25.881 1.00 61.38 127 GLY A CA 1
ATOM 1036 C C . GLY A 1 127 ? -7.230 1.341 26.243 1.00 61.38 127 GLY A C 1
ATOM 1037 O O . GLY A 1 127 ? -7.190 0.974 27.418 1.00 61.38 127 GLY A O 1
ATOM 1038 N N . ILE A 1 128 ? -7.058 0.487 25.231 1.00 53.75 128 ILE A N 1
ATOM 1039 C CA . ILE A 1 128 ? -6.267 -0.724 25.451 1.00 53.75 128 ILE A CA 1
ATOM 1040 C C . ILE A 1 128 ? -4.901 -0.191 25.891 1.00 53.75 128 ILE A C 1
ATOM 1042 O O . ILE A 1 128 ? -4.235 0.506 25.120 1.00 53.75 128 ILE A O 1
ATOM 1046 N N . LYS A 1 129 ? -4.525 -0.402 27.161 1.00 56.34 129 LYS A N 1
ATOM 1047 C CA . LYS A 1 129 ? -3.149 -0.152 27.603 1.00 56.34 129 LYS A CA 1
ATOM 1048 C C . LYS A 1 129 ? -2.269 -0.822 26.565 1.00 56.34 129 LYS A C 1
ATOM 1050 O O . LYS A 1 129 ? -2.486 -2.007 26.312 1.00 56.34 129 LYS A O 1
ATOM 1055 N N . THR A 1 130 ? -1.380 -0.048 25.943 1.00 48.25 130 THR A N 1
ATOM 1056 C CA . THR A 1 130 ? -0.374 -0.537 25.002 1.00 48.25 130 THR A CA 1
ATOM 1057 C C . THR A 1 130 ? 0.050 -1.910 25.488 1.00 48.25 130 THR A C 1
ATOM 1059 O O . THR A 1 130 ? 0.458 -1.987 26.654 1.00 48.25 130 THR A O 1
ATOM 1062 N N . PRO A 1 131 ? -0.123 -3.001 24.717 1.00 48.44 131 PRO A N 1
ATOM 1063 C CA . PRO A 1 131 ? 0.652 -4.178 25.022 1.00 48.44 131 PRO A CA 1
ATOM 1064 C C . PRO A 1 131 ? 2.089 -3.674 24.935 1.00 48.44 131 PRO A C 1
ATOM 1066 O O . PRO A 1 131 ? 2.597 -3.380 23.855 1.00 48.44 131 PRO A O 1
ATOM 1069 N N . GLU A 1 132 ? 2.675 -3.414 26.107 1.00 46.25 132 GLU A N 1
ATOM 1070 C CA . GLU A 1 132 ? 4.104 -3.240 26.292 1.00 46.25 132 GLU A CA 1
ATOM 1071 C C . GLU A 1 132 ? 4.738 -4.292 25.394 1.00 46.25 132 GLU A C 1
ATOM 1073 O O . GLU A 1 132 ? 4.227 -5.421 25.446 1.00 46.25 132 GLU A O 1
ATOM 1078 N N . PRO A 1 133 ? 5.694 -3.924 24.509 1.00 47.41 133 PRO A N 1
ATOM 1079 C CA . PRO A 1 133 ? 6.245 -4.836 23.519 1.00 47.41 133 PRO A CA 1
ATOM 1080 C C . PRO A 1 133 ? 6.622 -6.080 24.285 1.00 47.41 133 PRO A C 1
ATOM 1082 O O . PRO A 1 133 ? 7.577 -6.086 25.061 1.00 47.41 133 PRO A O 1
ATOM 1085 N N . SER A 1 134 ? 5.752 -7.078 24.184 1.00 46.09 134 SER A N 1
ATOM 1086 C CA . SER A 1 134 ? 5.901 -8.263 24.976 1.00 46.09 134 SER A CA 1
ATOM 1087 C C . SER A 1 134 ? 7.083 -8.871 24.278 1.00 46.09 134 SER A C 1
ATOM 1089 O O . SER A 1 134 ? 6.993 -9.275 23.118 1.00 46.09 134 SER A O 1
ATOM 1091 N N . VAL A 1 135 ? 8.229 -8.807 24.946 1.00 53.22 135 VAL A N 1
ATOM 1092 C CA . VAL A 1 135 ? 9.298 -9.762 24.752 1.00 53.22 135 VAL A CA 1
ATOM 1093 C C . VAL A 1 135 ? 8.611 -11.083 25.057 1.00 53.22 135 VAL A C 1
ATOM 1095 O O . VAL A 1 135 ? 8.557 -11.529 26.196 1.00 53.22 135 VAL A O 1
ATOM 1098 N N . VAL A 1 136 ? 7.892 -11.606 24.065 1.00 43.22 136 VAL A N 1
ATOM 1099 C CA . VAL A 1 136 ? 7.342 -12.936 24.127 1.00 43.22 136 VAL A CA 1
ATOM 1100 C C . VAL A 1 136 ? 8.601 -13.759 24.057 1.00 43.22 136 VAL A C 1
ATOM 1102 O O . VAL A 1 136 ? 9.239 -13.837 23.006 1.00 43.22 136 VAL A O 1
ATOM 1105 N N . ASP A 1 137 ? 9.023 -14.237 25.224 1.00 44.81 137 ASP A N 1
ATOM 1106 C CA . ASP A 1 137 ? 10.022 -15.272 25.341 1.00 44.81 137 ASP A CA 1
ATOM 1107 C C . ASP A 1 137 ? 9.715 -16.304 24.260 1.00 44.81 137 ASP A C 1
ATOM 1109 O O . ASP A 1 137 ? 8.643 -16.919 24.219 1.00 44.81 137 ASP A O 1
ATOM 1113 N N . SER A 1 138 ? 10.644 -16.392 23.316 1.00 53.97 138 SER A N 1
ATOM 1114 C CA . SER A 1 138 ? 10.592 -17.269 22.160 1.00 53.97 138 SER A CA 1
ATOM 1115 C C . SER A 1 138 ? 10.839 -18.700 22.639 1.00 53.97 138 SER A C 1
ATOM 1117 O O . SER A 1 138 ? 11.882 -19.269 22.369 1.00 53.97 138 SER A O 1
ATOM 1119 N N . GLU A 1 139 ? 9.939 -19.257 23.451 1.00 55.09 139 GLU A N 1
ATOM 1120 C CA . GLU A 1 139 ? 10.124 -20.597 24.031 1.00 55.09 139 GLU A CA 1
ATOM 1121 C C . GLU A 1 139 ? 8.796 -21.310 24.358 1.00 55.09 139 GLU A C 1
ATOM 1123 O O . GLU A 1 139 ? 8.753 -22.149 25.248 1.00 55.09 139 GLU A O 1
ATOM 1128 N N . SER A 1 140 ? 7.692 -20.981 23.668 1.00 53.28 140 SER A N 1
ATOM 1129 C CA . SER A 1 140 ? 6.606 -21.926 23.307 1.00 53.28 140 SER A CA 1
ATOM 1130 C C . SER A 1 140 ? 5.435 -21.182 22.643 1.00 53.28 140 SER A C 1
ATOM 1132 O O . SER A 1 140 ? 4.337 -21.073 23.191 1.00 53.28 140 SER A O 1
ATOM 1134 N N . ALA A 1 141 ? 5.656 -20.648 21.442 1.00 53.34 141 ALA A N 1
ATOM 1135 C CA . ALA A 1 141 ? 4.549 -20.465 20.509 1.00 53.34 141 ALA A CA 1
ATOM 1136 C C . ALA A 1 141 ? 4.387 -21.793 19.746 1.00 53.34 141 ALA A C 1
ATOM 1138 O O . ALA A 1 141 ? 5.401 -22.336 19.293 1.00 53.34 141 ALA A O 1
ATOM 1139 N N . PRO A 1 142 ? 3.170 -22.354 19.589 1.00 58.97 142 PRO A N 1
ATOM 1140 C CA . PRO A 1 142 ? 2.976 -23.418 18.610 1.00 58.97 142 PRO A CA 1
ATOM 1141 C C . PRO A 1 142 ? 3.485 -22.909 17.248 1.00 58.97 142 PRO A C 1
ATOM 1143 O O . PRO A 1 142 ? 3.371 -21.705 16.990 1.00 58.97 142 PRO A O 1
ATOM 1146 N N . PRO A 1 143 ? 4.092 -23.772 16.409 1.00 61.91 143 PRO A N 1
ATOM 1147 C CA . PRO A 1 143 ? 4.657 -23.356 15.126 1.00 61.91 143 PRO A CA 1
ATOM 1148 C C . PRO A 1 143 ? 3.627 -22.504 14.376 1.00 61.91 143 PRO A C 1
ATOM 1150 O O . PRO A 1 143 ? 2.447 -22.863 14.442 1.00 61.91 143 PRO A O 1
ATOM 1153 N N . PRO A 1 144 ? 4.029 -21.384 13.735 1.00 56.59 144 PRO A N 1
ATOM 1154 C CA . PRO A 1 144 ? 3.099 -20.460 13.102 1.00 56.59 144 PRO A CA 1
ATOM 1155 C C . PRO A 1 144 ? 2.085 -21.240 12.275 1.00 56.59 144 PRO A C 1
ATOM 1157 O O . PRO A 1 144 ? 2.438 -21.862 11.274 1.00 56.59 144 PRO A O 1
ATOM 1160 N N . ALA A 1 145 ? 0.833 -21.269 12.731 1.00 60.97 145 ALA A N 1
ATOM 1161 C CA . ALA A 1 145 ? -0.245 -21.692 11.867 1.00 60.97 145 ALA A CA 1
ATOM 1162 C C . ALA A 1 145 ? -0.261 -20.659 10.741 1.00 60.97 145 ALA A C 1
ATOM 1164 O O . ALA A 1 145 ? -0.472 -19.475 11.011 1.00 60.97 145 ALA A O 1
ATOM 1165 N N . GLU A 1 146 ? 0.064 -21.092 9.522 1.00 55.00 146 GLU A N 1
ATOM 1166 C CA . GLU A 1 146 ? -0.042 -20.281 8.312 1.00 55.00 146 GLU A CA 1
ATOM 1167 C C . GLU A 1 146 ? -1.371 -19.529 8.350 1.00 55.00 146 GLU A C 1
ATOM 1169 O O . GLU A 1 146 ? -2.443 -20.140 8.360 1.00 55.00 146 GLU A O 1
ATOM 1174 N N . LEU A 1 147 ? -1.303 -18.199 8.441 1.00 44.94 147 LEU A N 1
ATOM 1175 C CA . LEU A 1 147 ? -2.495 -17.374 8.332 1.00 44.94 147 LEU A CA 1
ATOM 1176 C C . LEU A 1 147 ? -3.070 -17.621 6.931 1.00 44.94 147 LEU A C 1
ATOM 1178 O O . LEU A 1 147 ? -2.362 -17.383 5.949 1.00 44.94 147 LEU A O 1
ATOM 1182 N N . PRO A 1 148 ? -4.313 -18.121 6.807 1.00 50.81 148 PRO A N 1
ATOM 1183 C CA . PRO A 1 148 ? -4.923 -18.284 5.500 1.00 50.81 148 PRO A CA 1
ATOM 1184 C C . PRO A 1 148 ? -5.009 -16.911 4.814 1.00 50.81 148 PRO A C 1
ATOM 1186 O O . PRO A 1 148 ? -5.214 -15.902 5.498 1.00 50.81 148 PRO A O 1
ATOM 1189 N N . PRO A 1 149 ? -4.853 -16.846 3.479 1.00 51.22 149 PRO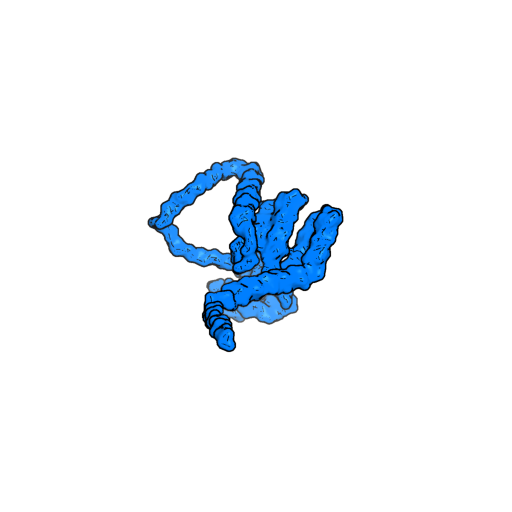 A N 1
ATOM 1190 C CA . PRO A 1 149 ? -4.943 -15.592 2.742 1.00 51.22 149 PRO A CA 1
ATOM 1191 C C . PRO A 1 149 ? -6.272 -14.895 3.051 1.00 51.22 149 PRO A C 1
ATOM 1193 O O . PRO A 1 149 ? -7.329 -15.531 3.052 1.00 51.22 149 PRO A O 1
ATOM 1196 N N . LEU A 1 150 ? -6.212 -13.587 3.323 1.00 46.09 150 LEU A N 1
ATOM 1197 C CA . LEU A 1 150 ? -7.362 -12.742 3.649 1.00 46.09 150 LEU A CA 1
ATOM 1198 C C . LEU A 1 150 ? -8.206 -12.467 2.386 1.00 46.09 150 LEU A C 1
ATOM 1200 O O . LEU A 1 150 ? -8.325 -11.338 1.924 1.00 46.09 150 LEU A O 1
ATOM 1204 N N . VAL A 1 151 ? -8.788 -13.509 1.794 1.00 54.06 151 VAL A N 1
ATOM 1205 C CA . VAL A 1 151 ? -9.888 -13.361 0.836 1.00 54.06 151 VAL A CA 1
ATOM 1206 C C . VAL A 1 151 ? -11.135 -13.002 1.631 1.00 54.06 151 VAL A C 1
ATOM 1208 O O . VAL A 1 151 ? -11.585 -13.787 2.471 1.00 54.06 151 VAL A O 1
ATOM 1211 N N . ALA A 1 152 ? -11.686 -11.809 1.392 1.00 56.50 152 ALA A N 1
ATOM 1212 C CA . ALA A 1 152 ? -12.976 -11.407 1.934 1.00 56.50 152 ALA A CA 1
ATOM 1213 C C . ALA A 1 152 ? -14.016 -12.461 1.531 1.00 56.50 152 ALA A C 1
ATOM 1215 O O . ALA A 1 152 ? -14.462 -12.538 0.390 1.00 56.50 152 ALA A O 1
ATOM 1216 N N . THR A 1 153 ? -14.327 -13.355 2.466 1.00 61.03 153 THR A N 1
ATOM 1217 C CA . THR A 1 153 ? -15.232 -14.470 2.225 1.00 61.03 153 THR A CA 1
ATOM 1218 C C . THR A 1 153 ? -16.636 -13.975 2.514 1.00 61.03 153 THR A C 1
ATOM 1220 O O . THR A 1 153 ? -17.015 -13.801 3.673 1.00 61.03 153 THR A O 1
ATOM 1223 N N . VAL A 1 154 ? -17.412 -13.723 1.466 1.00 78.31 154 VAL A N 1
ATOM 1224 C CA . VAL A 1 154 ? -18.845 -13.464 1.604 1.00 78.31 154 VAL A CA 1
ATOM 1225 C C . VAL A 1 154 ? -19.539 -14.801 1.849 1.00 78.31 154 VAL A C 1
ATOM 1227 O O . VAL A 1 154 ? -19.173 -15.819 1.265 1.00 78.31 154 VAL A O 1
ATOM 1230 N N . VAL A 1 155 ? -20.537 -14.826 2.732 1.00 88.06 155 VAL A N 1
ATOM 1231 C CA . VAL A 1 155 ? -21.321 -16.038 2.994 1.00 88.06 155 VAL A CA 1
ATOM 1232 C C . VAL A 1 155 ? -22.604 -16.006 2.168 1.00 88.06 155 VAL A C 1
ATOM 1234 O O . VAL A 1 155 ? -23.424 -15.103 2.328 1.00 88.06 155 VAL A O 1
ATOM 1237 N N . TYR A 1 156 ? -22.800 -17.003 1.306 1.00 89.50 156 TYR A N 1
ATOM 1238 C CA . TYR A 1 156 ? -24.035 -17.201 0.549 1.00 89.50 156 TYR A CA 1
ATOM 1239 C C . TYR A 1 156 ? -24.911 -18.255 1.224 1.00 89.50 156 TYR A C 1
ATOM 1241 O O . TYR A 1 156 ? -24.421 -19.308 1.619 1.00 89.50 156 TYR A O 1
ATOM 1249 N N . THR A 1 157 ? -26.211 -17.991 1.346 1.00 92.56 157 THR A N 1
ATOM 1250 C CA . THR A 1 157 ? -27.172 -18.969 1.872 1.00 92.56 157 THR A CA 1
ATOM 1251 C C . THR A 1 157 ? -27.867 -19.671 0.712 1.00 92.56 157 THR A C 1
ATOM 1253 O O . THR A 1 157 ? -28.510 -19.013 -0.098 1.00 92.56 157 THR A O 1
ATOM 1256 N N . VAL A 1 158 ? -27.746 -20.997 0.642 1.00 92.00 158 VAL A N 1
ATOM 1257 C CA . VAL A 1 158 ? -28.325 -21.826 -0.423 1.00 92.00 158 VAL A CA 1
ATOM 1258 C C . VAL A 1 158 ? -29.849 -21.710 -0.441 1.00 92.00 158 VAL A C 1
ATOM 1260 O O . VAL A 1 158 ? -30.521 -21.967 0.562 1.00 92.00 158 VAL A O 1
ATOM 1263 N N . GLU A 1 159 ? -30.401 -21.375 -1.602 1.00 91.06 159 GLU A N 1
ATOM 1264 C CA . GLU A 1 159 ? -31.838 -21.301 -1.859 1.00 91.06 159 GLU A CA 1
ATOM 1265 C C . GLU A 1 159 ? -32.372 -22.624 -2.446 1.00 91.06 159 GLU A C 1
ATOM 1267 O O . GLU A 1 159 ? -31.631 -23.516 -2.869 1.00 91.06 159 GLU A O 1
ATOM 1272 N N . ALA A 1 160 ? -33.697 -22.789 -2.464 1.00 88.62 160 ALA A N 1
ATOM 1273 C CA . ALA A 1 160 ? -34.323 -23.976 -3.040 1.00 88.62 160 ALA A CA 1
ATOM 1274 C C . ALA A 1 160 ? -34.049 -24.079 -4.551 1.00 88.62 160 ALA A C 1
ATOM 1276 O O . ALA A 1 160 ? -34.429 -23.196 -5.315 1.00 88.62 160 ALA A O 1
ATOM 1277 N N . GLY A 1 161 ? -33.446 -25.191 -4.981 1.00 85.75 161 GLY A N 1
ATOM 1278 C CA . GLY A 1 161 ? -33.126 -25.448 -6.392 1.00 85.75 161 GLY A CA 1
ATOM 1279 C C . GLY A 1 161 ? -31.746 -24.957 -6.835 1.00 85.75 161 GLY A C 1
ATOM 1280 O O . GLY A 1 161 ? -31.404 -25.095 -8.010 1.00 85.75 161 GLY A O 1
ATOM 1281 N N . ASP A 1 162 ? -30.944 -24.426 -5.914 1.00 92.00 162 ASP A N 1
ATOM 1282 C CA . ASP A 1 162 ? -29.571 -24.036 -6.200 1.00 92.00 162 ASP A CA 1
ATOM 1283 C C . ASP A 1 162 ? -28.672 -25.240 -6.530 1.00 92.00 162 ASP A C 1
ATOM 1285 O O . ASP A 1 162 ? -28.807 -26.345 -6.003 1.00 92.00 162 ASP A O 1
ATOM 1289 N N . THR A 1 163 ? -27.694 -24.986 -7.395 1.00 93.38 163 THR A N 1
ATOM 1290 C CA . THR A 1 163 ? -26.567 -25.881 -7.696 1.00 93.38 163 THR A CA 1
ATOM 1291 C C . THR A 1 163 ? -25.280 -25.070 -7.619 1.00 93.38 163 THR A C 1
ATOM 1293 O O . THR A 1 163 ? -25.319 -23.861 -7.840 1.00 93.38 163 THR A O 1
ATOM 1296 N N . LEU A 1 164 ? -24.124 -25.696 -7.382 1.00 91.06 164 LEU A N 1
ATOM 1297 C CA . LEU A 1 164 ? -22.844 -24.969 -7.327 1.00 91.06 164 LEU A CA 1
ATOM 1298 C C . LEU A 1 164 ? -22.566 -24.167 -8.608 1.00 91.06 164 LEU A C 1
ATOM 1300 O O . LEU A 1 164 ? -22.124 -23.023 -8.544 1.00 91.06 164 LEU A O 1
ATOM 1304 N N . SER A 1 165 ? -22.895 -24.719 -9.780 1.00 91.25 165 SER A N 1
ATOM 1305 C CA . SER A 1 165 ? -22.780 -24.001 -11.056 1.00 91.25 165 SER A CA 1
ATOM 1306 C C . SER A 1 165 ? -23.796 -22.865 -11.195 1.00 91.25 165 SER A C 1
ATOM 1308 O O . SER A 1 165 ? -23.457 -21.814 -11.738 1.00 91.25 165 SER A O 1
ATOM 1310 N N . GLY A 1 166 ? -25.022 -23.048 -10.697 1.00 92.31 166 GLY A N 1
ATOM 1311 C CA . GLY A 1 166 ? -26.044 -22.000 -10.660 1.00 92.31 166 GLY A CA 1
ATOM 1312 C C . GLY A 1 166 ? -25.646 -20.835 -9.753 1.00 92.31 166 GLY A C 1
ATOM 1313 O O . GLY A 1 166 ? -25.721 -19.683 -10.175 1.00 92.31 166 GLY A O 1
ATOM 1314 N N . ILE A 1 167 ? -25.130 -21.141 -8.562 1.00 91.56 167 ILE A N 1
ATOM 1315 C CA . ILE A 1 167 ? -24.607 -20.160 -7.606 1.00 91.56 167 ILE A CA 1
ATOM 1316 C C . ILE A 1 167 ? -23.390 -19.445 -8.202 1.00 91.56 167 ILE A C 1
ATOM 1318 O O . ILE A 1 167 ? -23.362 -18.219 -8.213 1.00 91.56 167 ILE A O 1
ATOM 1322 N N . SER A 1 168 ? -22.440 -20.178 -8.794 1.00 92.44 168 SER A N 1
ATOM 1323 C CA . SER A 1 168 ? -21.299 -19.589 -9.512 1.00 92.44 168 SER A CA 1
ATOM 1324 C C . SER A 1 168 ? -21.766 -18.579 -10.561 1.00 92.44 168 SER A C 1
ATOM 1326 O O . SER A 1 168 ? -21.260 -17.464 -10.619 1.00 92.44 168 SER A O 1
ATOM 1328 N N . LYS A 1 169 ? -22.780 -18.927 -11.362 1.00 91.38 169 LYS A N 1
ATOM 1329 C CA . LYS A 1 169 ? -23.335 -18.014 -12.368 1.00 91.38 169 LYS A CA 1
ATOM 1330 C C . LYS A 1 169 ? -24.028 -16.799 -11.743 1.00 91.38 169 LYS A C 1
ATOM 1332 O O . LYS A 1 169 ? -23.916 -15.708 -12.290 1.00 91.38 169 LYS A O 1
ATOM 1337 N N . LYS A 1 170 ? -24.749 -16.982 -10.632 1.00 88.50 170 LYS A N 1
ATOM 1338 C CA . LYS A 1 170 ? -25.460 -15.910 -9.911 1.00 88.50 170 LYS A CA 1
ATOM 1339 C C . LYS A 1 170 ? -24.483 -14.901 -9.302 1.00 88.50 170 LYS A C 1
ATOM 1341 O O . LYS A 1 170 ? -24.753 -13.708 -9.363 1.00 88.50 170 LYS A O 1
ATOM 1346 N N . LEU A 1 171 ? -23.371 -15.377 -8.740 1.00 88.44 171 LEU A N 1
ATOM 1347 C CA . LEU A 1 171 ? -22.414 -14.553 -7.995 1.00 88.44 171 LEU A CA 1
ATOM 1348 C C . LEU A 1 171 ? -21.284 -13.996 -8.868 1.00 88.44 171 LEU A C 1
ATOM 1350 O O . LEU A 1 171 ? -20.894 -12.850 -8.689 1.00 88.44 171 LEU A O 1
ATOM 1354 N N . PHE A 1 172 ? -20.796 -14.778 -9.831 1.00 86.25 172 PHE A N 1
ATOM 1355 C CA . PHE A 1 172 ? -19.634 -14.430 -10.658 1.00 86.25 172 PHE A CA 1
ATOM 1356 C C . PHE A 1 172 ? -19.987 -14.202 -12.132 1.00 86.25 172 PHE A C 1
ATOM 1358 O O . PHE A 1 172 ? -19.112 -14.060 -12.975 1.00 86.25 172 PHE A O 1
ATOM 1365 N N . GLY A 1 173 ? -21.268 -14.275 -12.507 1.00 84.62 173 GLY A N 1
ATOM 1366 C CA . GLY A 1 173 ? -21.709 -14.157 -13.904 1.00 84.62 173 GLY A CA 1
ATOM 1367 C C . GLY A 1 173 ? -21.366 -15.363 -14.794 1.00 84.62 173 GLY A C 1
ATOM 1368 O O . GLY A 1 173 ? -21.885 -15.479 -15.906 1.00 84.62 173 GLY A O 1
ATOM 1369 N N . THR A 1 174 ? -20.552 -16.307 -14.314 1.00 87.69 174 THR A N 1
ATOM 1370 C CA . THR A 1 174 ? -20.089 -17.481 -15.063 1.00 87.69 174 THR A CA 1
ATOM 1371 C C . THR A 1 174 ? -20.241 -18.766 -14.260 1.00 87.69 17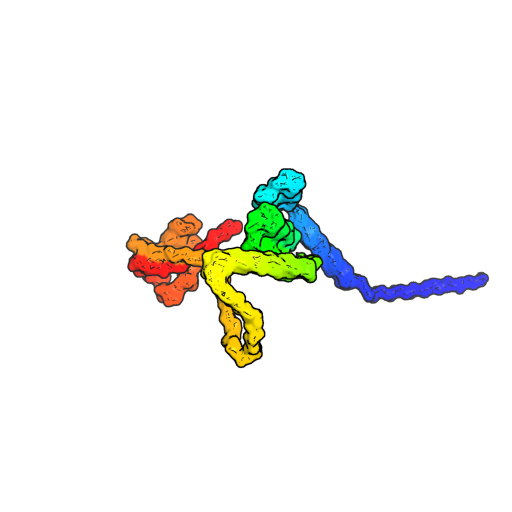4 THR A C 1
ATOM 1373 O O . THR A 1 174 ? -20.080 -18.789 -13.044 1.00 87.69 174 THR A O 1
ATOM 1376 N N . THR A 1 175 ? -20.516 -19.883 -14.933 1.00 90.75 175 THR A N 1
ATOM 1377 C CA . THR A 1 175 ? -20.564 -21.203 -14.284 1.00 90.75 175 THR A CA 1
ATOM 1378 C C . THR A 1 175 ? -19.173 -21.769 -14.008 1.00 90.75 175 THR A C 1
ATOM 1380 O O . THR A 1 175 ? -19.084 -22.798 -13.356 1.00 90.75 175 THR A O 1
ATOM 1383 N N . ARG A 1 176 ? -18.094 -21.154 -14.519 1.00 88.50 176 ARG A N 1
ATOM 1384 C CA . ARG A 1 176 ? -16.727 -21.716 -14.508 1.00 88.50 176 ARG A CA 1
ATOM 1385 C C . ARG A 1 176 ? -16.114 -21.874 -13.114 1.00 88.50 176 ARG A C 1
ATOM 1387 O O . ARG A 1 176 ? -15.243 -22.720 -12.954 1.00 88.50 176 ARG A O 1
ATOM 1394 N N . HIS A 1 177 ? -16.590 -21.133 -12.118 1.00 89.62 177 HIS A N 1
ATOM 1395 C CA . HIS A 1 177 ? -16.043 -21.156 -10.755 1.00 89.62 177 HIS A CA 1
ATOM 1396 C C . HIS A 1 177 ? -16.784 -22.111 -9.809 1.00 89.62 177 HIS A C 1
ATOM 1398 O O . HIS A 1 177 ? -16.580 -22.064 -8.599 1.00 89.62 177 HIS A O 1
ATOM 1404 N N . TRP A 1 178 ? -17.622 -23.009 -10.336 1.00 90.69 178 TRP A N 1
ATOM 1405 C CA . TRP A 1 178 ? -18.323 -24.005 -9.519 1.00 90.69 178 TRP A CA 1
ATOM 1406 C C . TRP A 1 178 ? -17.361 -24.942 -8.768 1.00 90.69 178 TRP A C 1
ATOM 1408 O O . TRP A 1 178 ? -17.617 -25.285 -7.618 1.00 90.69 178 TRP A O 1
ATOM 1418 N N . GLU A 1 179 ? -16.245 -25.310 -9.402 1.00 89.81 179 GLU A N 1
ATOM 1419 C CA . GLU A 1 179 ? -15.207 -26.171 -8.824 1.00 89.81 179 GLU A CA 1
ATOM 1420 C C . GLU A 1 179 ? -14.468 -25.451 -7.685 1.00 89.81 179 GLU A C 1
ATOM 1422 O O . GLU A 1 179 ? -14.244 -26.020 -6.623 1.00 89.81 179 GLU A O 1
ATOM 1427 N N . LEU A 1 180 ? -14.180 -24.158 -7.858 1.00 87.94 180 LEU A N 1
ATOM 1428 C CA . LEU A 1 180 ? -13.592 -23.324 -6.809 1.00 87.94 180 LEU A CA 1
ATOM 1429 C C . LEU A 1 180 ? -14.535 -23.201 -5.600 1.00 87.94 180 LEU A C 1
ATOM 1431 O O . LEU A 1 180 ? -14.103 -23.363 -4.460 1.00 87.94 180 LEU A O 1
ATOM 1435 N N . LEU A 1 181 ? -15.834 -22.973 -5.845 1.00 88.25 181 LEU A N 1
ATOM 1436 C CA . LEU A 1 181 ? -16.848 -22.957 -4.785 1.00 88.25 181 LEU A CA 1
ATOM 1437 C C . LEU A 1 181 ? -16.909 -24.290 -4.038 1.00 88.25 181 LEU A C 1
ATOM 1439 O O . LEU A 1 181 ? -17.046 -24.288 -2.815 1.00 88.25 181 LEU A O 1
ATOM 1443 N N . TYR A 1 182 ? -16.797 -25.415 -4.747 1.00 90.81 182 TYR A N 1
ATOM 1444 C CA . TYR A 1 182 ? -16.738 -26.724 -4.110 1.00 90.81 182 TYR A CA 1
ATOM 1445 C C . TYR A 1 182 ? -15.495 -26.860 -3.231 1.00 90.81 182 TYR A C 1
ATOM 1447 O O . TYR A 1 182 ? -15.627 -27.165 -2.053 1.00 90.81 182 TYR A O 1
ATOM 1455 N N . GLN A 1 183 ? -14.306 -26.578 -3.764 1.00 87.56 183 GLN A N 1
ATOM 1456 C CA . GLN A 1 183 ? -13.035 -26.773 -3.060 1.00 87.56 183 GLN A CA 1
ATOM 1457 C C . GLN A 1 183 ? -12.960 -25.997 -1.742 1.00 87.56 183 GLN A C 1
ATOM 1459 O O . GLN A 1 183 ? -12.529 -26.542 -0.728 1.00 87.56 183 GLN A O 1
ATOM 1464 N N . ILE A 1 184 ? -13.450 -24.756 -1.727 1.00 87.19 184 ILE A N 1
ATOM 1465 C CA . ILE A 1 184 ? -13.465 -23.908 -0.524 1.00 87.19 184 ILE A CA 1
ATOM 1466 C C . ILE A 1 184 ? -14.436 -24.443 0.542 1.00 87.19 184 ILE A C 1
ATOM 1468 O O . ILE A 1 184 ? -14.222 -24.249 1.741 1.00 87.19 184 ILE A O 1
ATOM 1472 N N . ASN A 1 185 ? -15.495 -25.135 0.120 1.00 90.75 185 ASN A N 1
ATOM 1473 C CA . ASN A 1 185 ? -16.551 -25.649 0.991 1.00 90.75 185 ASN A CA 1
ATOM 1474 C C . ASN A 1 185 ? -16.530 -27.178 1.125 1.00 90.75 185 ASN A C 1
ATOM 1476 O O . ASN A 1 185 ? -17.458 -27.745 1.694 1.00 90.75 185 ASN A O 1
ATOM 1480 N N . ALA A 1 186 ? -15.491 -27.862 0.639 1.00 87.56 186 ALA A N 1
ATOM 1481 C CA . ALA A 1 186 ? -15.450 -29.324 0.557 1.00 87.56 186 ALA A CA 1
ATOM 1482 C C . ALA A 1 186 ? -15.518 -30.005 1.936 1.00 87.56 186 ALA A C 1
ATOM 1484 O O . ALA A 1 186 ? -15.963 -31.143 2.048 1.00 87.56 186 ALA A O 1
ATOM 1485 N N . ALA A 1 187 ? -15.124 -29.295 2.999 1.00 84.56 187 ALA A N 1
ATOM 1486 C CA . ALA A 1 187 ? -15.298 -29.754 4.376 1.00 84.56 187 ALA A CA 1
ATOM 1487 C C . ALA A 1 187 ? -16.781 -29.868 4.785 1.00 84.56 187 ALA A C 1
ATOM 1489 O O . ALA A 1 187 ? -17.137 -30.755 5.556 1.00 84.56 187 ALA A O 1
ATOM 1490 N N . ASP A 1 188 ? -17.637 -28.998 4.244 1.00 83.94 188 ASP A N 1
ATOM 1491 C CA . ASP A 1 188 ? -19.061 -28.878 4.578 1.00 83.94 188 ASP A CA 1
ATOM 1492 C C . ASP A 1 188 ? -19.979 -29.460 3.481 1.00 83.94 188 ASP A C 1
ATOM 1494 O O . ASP A 1 188 ? -21.178 -29.652 3.694 1.00 83.94 188 ASP A O 1
ATOM 1498 N N . ILE A 1 189 ? -19.425 -29.761 2.300 1.00 85.12 189 ILE A N 1
ATOM 1499 C CA . ILE A 1 189 ? -20.112 -30.367 1.154 1.00 85.12 189 ILE A CA 1
ATOM 1500 C C . ILE A 1 189 ? -19.406 -31.684 0.802 1.00 85.12 189 ILE A C 1
ATOM 1502 O O . ILE A 1 189 ? -18.495 -31.693 -0.021 1.00 85.12 189 ILE A O 1
ATOM 1506 N N . PRO A 1 190 ? -19.826 -32.822 1.377 1.00 79.44 190 PRO A N 1
ATOM 1507 C CA . PRO A 1 190 ? -19.239 -34.122 1.046 1.00 79.44 190 PRO A CA 1
ATOM 1508 C C . PRO A 1 190 ? -19.553 -34.589 -0.383 1.00 79.44 190 PRO A C 1
ATOM 1510 O O . PRO A 1 190 ? -18.837 -35.419 -0.935 1.00 79.44 190 PRO A O 1
ATOM 1513 N N . ASP A 1 191 ? -20.655 -34.098 -0.959 1.00 83.62 191 ASP A N 1
ATOM 1514 C CA . ASP A 1 191 ? -21.110 -34.423 -2.311 1.00 83.62 191 ASP A CA 1
ATOM 1515 C C . ASP A 1 191 ? -21.507 -33.126 -3.046 1.00 83.62 191 ASP A C 1
ATOM 1517 O O . ASP A 1 191 ? -22.494 -32.490 -2.658 1.00 83.62 191 ASP A O 1
ATOM 1521 N N . PRO A 1 192 ? -20.784 -32.718 -4.108 1.00 81.81 192 PRO A N 1
ATOM 1522 C CA . PRO A 1 192 ? -21.039 -31.471 -4.835 1.00 81.81 192 PRO A CA 1
ATOM 1523 C C . PRO A 1 192 ? -22.421 -31.414 -5.499 1.00 81.81 192 PRO A C 1
ATOM 1525 O O . PRO A 1 192 ? -22.904 -30.327 -5.822 1.00 81.81 192 PRO A O 1
ATOM 1528 N N . ALA A 1 193 ? -23.077 -32.562 -5.705 1.00 82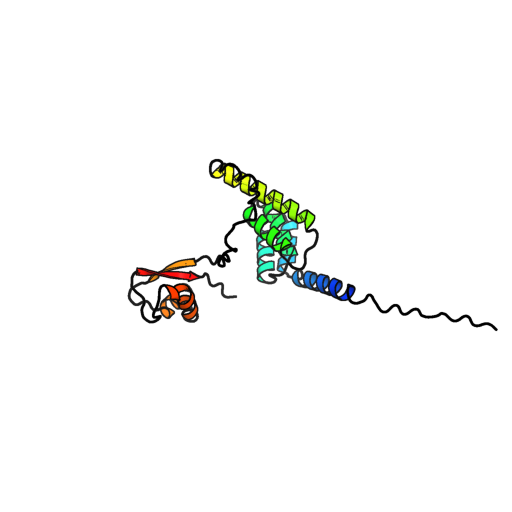.81 193 ALA A N 1
ATOM 1529 C CA . ALA A 1 193 ? -24.429 -32.626 -6.252 1.00 82.81 193 ALA A CA 1
ATOM 1530 C C . ALA A 1 193 ? -25.525 -32.413 -5.191 1.00 82.81 193 ALA A C 1
ATOM 1532 O O . ALA A 1 193 ? -26.706 -32.342 -5.539 1.00 82.81 193 ALA A O 1
ATOM 1533 N N . ARG A 1 194 ? -25.170 -32.329 -3.900 1.00 84.00 194 ARG A N 1
ATOM 1534 C CA . ARG A 1 194 ? -26.126 -32.294 -2.783 1.00 84.00 194 ARG A CA 1
ATOM 1535 C C . ARG A 1 194 ? -25.896 -31.073 -1.899 1.00 84.00 194 ARG A C 1
ATOM 1537 O O . ARG A 1 194 ? -25.195 -31.136 -0.895 1.00 84.00 194 ARG A O 1
ATOM 1544 N N . LEU A 1 195 ? -26.563 -29.977 -2.251 1.00 87.62 195 LEU A N 1
ATOM 1545 C CA . LEU A 1 195 ? -26.653 -28.785 -1.409 1.00 87.62 195 LEU A CA 1
ATOM 1546 C C . LEU A 1 195 ? -27.926 -28.821 -0.559 1.00 87.62 195 LEU A C 1
ATOM 1548 O O . LEU A 1 195 ? -28.993 -29.211 -1.039 1.00 87.62 195 LEU A O 1
ATOM 1552 N N . SER A 1 196 ? -27.821 -28.400 0.701 1.00 86.56 196 SER A N 1
ATOM 1553 C CA . SER A 1 196 ? -28.975 -28.274 1.598 1.00 86.56 196 SER A CA 1
ATOM 1554 C C . SER A 1 196 ? -29.508 -26.844 1.594 1.00 86.56 196 SER A C 1
ATOM 1556 O O . SER A 1 196 ? -28.745 -25.889 1.675 1.00 86.56 196 SER A O 1
ATOM 1558 N N . ILE A 1 197 ? -30.828 -26.677 1.539 1.00 88.25 197 ILE A N 1
ATOM 1559 C CA . ILE A 1 197 ? -31.458 -25.351 1.613 1.00 88.25 197 ILE A CA 1
ATOM 1560 C C . ILE A 1 197 ? -31.120 -24.710 2.966 1.00 88.25 197 ILE A C 1
ATOM 1562 O O . ILE A 1 197 ? -31.239 -25.357 4.005 1.00 88.25 197 ILE A O 1
ATOM 1566 N N . GLY A 1 198 ? -30.697 -23.446 2.954 1.00 83.38 198 GLY A N 1
ATOM 1567 C CA . GLY A 1 198 ? -30.237 -22.722 4.140 1.00 83.38 198 GLY A CA 1
ATOM 1568 C C . GLY A 1 198 ? -28.771 -22.975 4.510 1.00 83.38 198 GLY A C 1
ATOM 1569 O O . GLY A 1 198 ? -28.272 -22.358 5.450 1.00 83.38 198 GLY A O 1
ATOM 1570 N N . GLN A 1 199 ? -28.068 -23.854 3.789 1.00 88.25 199 GLN A N 1
ATOM 1571 C CA . GLN A 1 199 ? -26.639 -24.084 3.986 1.00 88.25 199 GLN A CA 1
ATOM 1572 C C . GLN A 1 199 ? -25.847 -22.819 3.656 1.00 88.25 199 GLN A C 1
ATOM 1574 O O . GLN A 1 199 ? -26.118 -22.144 2.665 1.00 88.25 199 GLN A O 1
ATOM 1579 N N . GLN A 1 200 ? -24.861 -22.503 4.489 1.00 90.06 200 GLN A N 1
ATOM 1580 C CA . GLN A 1 200 ? -23.970 -21.371 4.280 1.00 90.06 200 GLN A CA 1
ATOM 1581 C C . GLN A 1 200 ? -22.746 -21.817 3.482 1.00 90.06 200 GLN A C 1
ATOM 1583 O O . GLN A 1 200 ? -22.079 -22.778 3.857 1.00 90.06 200 GLN A O 1
ATOM 1588 N N . LEU A 1 201 ? -22.463 -21.115 2.390 1.00 89.75 201 LEU A N 1
ATOM 1589 C CA . LEU A 1 201 ? -21.309 -21.324 1.528 1.00 89.75 201 LEU A CA 1
ATOM 1590 C C . LEU A 1 201 ? -20.360 -20.143 1.642 1.00 89.75 201 LEU A C 1
ATOM 1592 O O . LEU A 1 201 ? -20.766 -18.991 1.500 1.00 89.75 201 LEU A O 1
ATOM 1596 N N . LYS A 1 202 ? -19.085 -20.443 1.847 1.00 90.62 202 LYS A N 1
ATOM 1597 C CA . LYS A 1 202 ? -17.977 -19.502 1.741 1.00 90.62 202 LYS A CA 1
ATOM 1598 C C . LYS A 1 202 ? -17.745 -19.182 0.267 1.00 90.62 202 LYS A C 1
ATOM 1600 O O . LYS A 1 202 ? -17.494 -20.085 -0.532 1.00 90.62 202 LYS A O 1
ATOM 1605 N N . VAL A 1 203 ? -17.839 -17.908 -0.087 1.00 87.50 203 VAL A N 1
ATOM 1606 C CA . VAL A 1 203 ? -17.678 -17.403 -1.451 1.00 87.50 203 VAL A CA 1
ATOM 1607 C C . VAL A 1 203 ? -16.477 -16.454 -1.473 1.00 87.50 203 VAL A C 1
ATOM 1609 O O . VAL A 1 203 ? -16.507 -15.452 -0.756 1.00 87.50 203 VAL A O 1
ATOM 1612 N N . PRO A 1 204 ? -15.424 -16.745 -2.256 1.00 82.44 204 PRO A N 1
ATOM 1613 C CA . PRO A 1 204 ? -14.300 -15.831 -2.415 1.00 82.44 204 PRO A CA 1
ATOM 1614 C C . PRO A 1 204 ? -14.694 -14.643 -3.300 1.00 82.44 204 PRO A C 1
ATOM 1616 O O . PRO A 1 204 ? -15.517 -14.783 -4.207 1.00 82.44 204 PRO A O 1
ATOM 1619 N N . GLU A 1 205 ? -14.065 -13.493 -3.086 1.00 79.31 205 GLU A N 1
ATOM 1620 C CA . GLU A 1 205 ? -14.058 -12.422 -4.082 1.00 79.31 205 GLU A CA 1
ATOM 1621 C C . GLU A 1 205 ? -13.157 -12.845 -5.253 1.00 79.31 205 GLU A C 1
ATOM 1623 O O . GLU A 1 205 ? -11.978 -13.145 -5.064 1.00 79.31 205 GLU A O 1
ATOM 1628 N N . ILE A 1 206 ? -13.736 -12.946 -6.452 1.00 75.75 206 ILE A N 1
ATOM 1629 C CA . ILE A 1 206 ? -13.009 -13.271 -7.681 1.00 75.75 206 ILE A CA 1
ATOM 1630 C C . ILE A 1 206 ? -12.860 -11.964 -8.452 1.00 75.75 206 ILE A C 1
ATOM 1632 O O . ILE A 1 206 ? -13.841 -11.445 -8.984 1.00 75.75 206 ILE A O 1
ATOM 1636 N N . THR A 1 207 ? -11.648 -11.419 -8.489 1.00 58.97 207 THR A N 1
ATOM 1637 C CA . THR A 1 207 ? -11.311 -10.348 -9.427 1.00 58.97 207 THR A CA 1
ATOM 1638 C C . THR A 1 207 ? -10.943 -11.021 -10.740 1.00 58.97 207 THR A C 1
ATOM 1640 O O . THR A 1 207 ? -9.920 -11.700 -10.811 1.00 58.97 207 THR A O 1
ATOM 1643 N N . ASP A 1 208 ? -11.792 -10.892 -11.758 1.00 55.00 208 ASP A N 1
ATOM 1644 C CA . ASP A 1 208 ? -11.407 -11.268 -13.118 1.00 55.00 208 ASP A CA 1
ATOM 1645 C C . ASP A 1 208 ? -10.284 -10.309 -13.561 1.00 55.00 208 ASP A C 1
ATOM 1647 O O . ASP A 1 208 ? -10.536 -9.116 -13.764 1.00 55.00 208 ASP A O 1
ATOM 1651 N N . GLU A 1 209 ? -9.043 -10.802 -13.632 1.00 43.69 209 GLU A N 1
ATOM 1652 C CA . GLU A 1 209 ? -7.934 -10.114 -14.317 1.00 43.69 209 GLU A CA 1
ATOM 1653 C C . GLU A 1 209 ? -8.104 -10.139 -15.842 1.00 43.69 209 GLU A C 1
ATOM 1655 O O . GLU A 1 209 ? -8.481 -11.203 -16.396 1.00 43.69 209 GLU A O 1
#

Sequence (209 aa):
MKTTVFRAFCTVSLFLSWACNSDRTARTARNEDNAYFTQAVEFQEQQQYAAAAEAFQLCLRYSPESTLAHLQLAMLYEDHLNDLPRAIVHYQAYLNADVHDNEATVAKWLERAERRHYEVLAERFGGIKTPEPSVVDSESAPPPAELPPLVATVVYTVEAGDTLSGISKKLFGTTRHWELLYQINAADIPDPARLSIGQQLKVPEITDE

Secondary structure (DSSP, 8-state):
---------------HHHHHHHHHHHHHHHHH--HHHHHHHHHHHTT-HHHHHHHHHHHHHH-TT-HHHHHHHHHHIIIII--HHHHHHHHHHHHTSSS-S-HHHHHHHHHHHHHHHHHHHHHHHT-----------SS-PPS---PPP----EEEEPPTT--HHHHHHHHHSSGGGHHHHHHHHTTT-SSTT-PPTT-EEEE------

pLDDT: mean 78.78, std 18.44, range [36.75, 97.81]

Radius of gyration: 26.35 Å; chains: 1; bounding box: 102×55×57 Å

=== Feature glossary ===
Legend for the data blocks above and below:

— What the protein is —

The amino-acid sequence is the protein's primary structure: the linear order of residues from the N-terminus to the C-terminus, written in one-letter code. Everything else here — the 3D coordinates, the secondary structure, the domain annotations — is ultimately a consequence of this string.

Functional annotations link the protein to curated databases. InterPro entries identify conserved domains and families by matching the sequence against member-database signatures (Pfam, PROSITE, CDD, …). Gene Ontology (GO) terms describe molecular function, biological process, and cellular component in a controlled vocabulary. CATH places the structure in a hierarchical fold classification (Class/Architecture/Topology/Homologous-superfamily). The organism is the source species.

— Where its atoms are —

Atomic coordinates in PDBx/mmCIF format — the same representation the Protein Data Bank distributes. Each line of the _atom_site loop places one backbone atom in Cartesian space (units: ångströms, origin: arbitrary).

The six renders are orthographic views along the three Cartesian axes in both directions. Representation (cartoon, sticks, or surface) and color scheme (sequence-rainbow or by-chain) vary across proteins so the training set covers all the common visualization conventions.

— Local backbone conformation —

Eight-state secondary structure (DSSP): H is the canonical α-helix, G the tighter 3₁₀-helix, I the wider π-helix; E/B are β-structure, T and S are turns and bends, and '-' is everything else. DSSP derives these from the pattern of main-chain N–H···O=C hydrogen bonds, not from the sequence.

Three-state secondary structure (P-SEA) collapses the eight DSSP classes into helix (a), strand (b), and coil (c). P-SEA assigns these from Cα geometry alone — distances and angles — without requiring backbone oxygens, so it works on any Cα trace.

φ (phi) and ψ (psi) are the two rotatable backbone dihedrals per residue: φ is the C(i-1)–N–Cα–C torsion, ψ is the N–Cα–C–N(i+1) torsion, both in degrees on (−180°, 180°]. α-helical residues cluster near (−60°, −45°); β-strand residues near (−120°, +130°). A Ramachandran plot is simply a scatter of (φ, ψ) for every residue.

— Global shape and packing —

The geometric summary reports three shape descriptors. Rg (radius of gyration) measures how spread out the Cα atoms are about their centre of mass; compact globular proteins have small Rg, elongated or unfolded ones large. Cα contacts (<8 Å, |i−j|>4) count long-range residue pairs in spatial proximity — high for tightly packed folds, near zero for rods or random coil. The bounding-box extents give the protein's footprint along x, y, z in Å.

SASA measures how much of the protein is reachable by solvent. It is computed by rolling a water-sized probe over the atomic surface and summing the exposed area (Å²). Per-residue SASA distinguishes core (buried, low SASA) from surface (exposed, high SASA) residues; total SASA is a whole-molecule size measure.

Plot images: a contact map (which residues are close in 3D, as an N×N binary image), a Ramachandran scatter (backbone torsion angles, revealing secondary-structure composition at a glance), and — for AlphaFold structures — a PAE heatmap (pairwise prediction confidence).

— Structural neighborhood —

A 3Di character summarizes, for each residue, the relative orientation of the Cα frame of its nearest spatial neighbor. Because it encodes fold topology rather than chemistry, 3Di alignments detect remote structural similarity that sequence alignment misses.

The Foldseek neighbor list gives the closest experimentally determined structures in the PDB, ranked by structural alignment. TM-score near 1 means near-identical fold; near 0.3 means only rough topology match. This is how one finds what a novel AlphaFold prediction most resembles in the solved-structure universe.

— Confidence and disorder —

For AlphaFold models, the B-factor field carries pLDDT — the model's own estimate of local accuracy on a 0–100 scale. Regions with pLDDT<50 should be treated as essentially unmodeled; they often correspond to intrinsically disordered segments.

Crystallographic B-factors measure how much each atom's electron density is smeared out, in Å². They rise in mobile loops and surface residues and fall in the buried interior. In AlphaFold models this column is repurposed to hold pLDDT instead.

Predicted Aligned Error (PAE) is an AlphaFold confidence matrix: entry (i, j) is the expected error in the position of residue j, in ångströms, when the prediction is superimposed on the true structure at residue i. Low PAE within a block of residues means that block is internally rigid and well-predicted; high PAE between two blocks means their relative placement is uncertain even if each block individually is confident.